Protein AF-W6RS08-F1 (afdb_monomer)

Structure (mmCIF, N/CA/C/O backbone):
data_AF-W6RS08-F1
#
_entry.id   AF-W6RS08-F1
#
loop_
_atom_site.group_PDB
_atom_site.id
_atom_site.type_symbol
_atom_site.label_atom_id
_atom_site.label_alt_id
_atom_site.label_comp_id
_atom_site.label_asym_id
_atom_site.label_entity_id
_atom_site.label_seq_id
_atom_site.pdbx_PDB_ins_code
_atom_site.Cartn_x
_atom_site.Cartn_y
_atom_site.Cartn_z
_atom_site.occupancy
_atom_site.B_iso_or_equiv
_atom_site.auth_seq_id
_atom_site.auth_comp_id
_atom_site.auth_asym_id
_atom_site.auth_atom_id
_atom_site.pdbx_PDB_model_num
ATOM 1 N N . MET A 1 1 ? 8.296 -21.901 -42.679 1.00 41.06 1 MET A N 1
ATOM 2 C CA . MET A 1 1 ? 8.201 -22.576 -41.372 1.00 41.06 1 MET A CA 1
ATOM 3 C C . MET A 1 1 ? 7.894 -21.479 -40.381 1.00 41.06 1 MET A C 1
ATOM 5 O O . MET A 1 1 ? 8.710 -20.583 -40.239 1.00 41.06 1 MET A O 1
ATOM 9 N N . VAL A 1 2 ? 6.659 -21.432 -39.887 1.00 46.69 2 VAL A N 1
ATOM 10 C CA . VAL A 1 2 ? 6.244 -20.440 -38.892 1.00 46.69 2 VAL A CA 1
ATOM 11 C C . VAL A 1 2 ? 6.789 -20.961 -37.572 1.00 46.69 2 VAL A C 1
ATOM 13 O O . VAL A 1 2 ? 6.314 -21.990 -37.096 1.00 46.69 2 VAL A O 1
ATOM 16 N N . ASP A 1 3 ? 7.841 -20.334 -37.052 1.00 46.69 3 ASP A N 1
ATOM 17 C CA . ASP A 1 3 ? 8.319 -20.634 -35.708 1.00 46.69 3 ASP A CA 1
ATOM 18 C C . ASP A 1 3 ? 7.183 -20.290 -34.742 1.00 46.69 3 ASP A C 1
ATOM 20 O O . ASP A 1 3 ? 6.860 -19.121 -34.519 1.00 46.69 3 ASP A O 1
ATOM 24 N N . ASN A 1 4 ? 6.516 -21.324 -34.225 1.00 46.75 4 ASN A N 1
ATOM 25 C CA . ASN A 1 4 ? 5.555 -21.195 -33.142 1.00 46.75 4 ASN A CA 1
ATOM 26 C C . ASN A 1 4 ? 6.337 -20.718 -31.918 1.00 46.75 4 ASN A C 1
ATOM 28 O O . ASN A 1 4 ? 6.950 -21.516 -31.212 1.00 46.75 4 ASN A O 1
ATOM 32 N N . TYR A 1 5 ? 6.364 -19.406 -31.706 1.00 53.16 5 TYR A N 1
ATOM 33 C CA . TYR A 1 5 ? 6.926 -18.808 -30.506 1.00 53.16 5 TYR A CA 1
ATOM 34 C C . TYR A 1 5 ? 6.002 -19.182 -29.342 1.00 53.16 5 TYR A C 1
ATOM 36 O O . TYR A 1 5 ? 5.011 -18.504 -29.068 1.00 53.16 5 TYR A O 1
ATOM 44 N N . GLU A 1 6 ? 6.262 -20.325 -28.709 1.00 53.34 6 GLU A N 1
ATOM 45 C CA . GLU A 1 6 ? 5.526 -20.725 -27.519 1.00 53.34 6 GLU A CA 1
ATOM 46 C C . GLU A 1 6 ? 5.764 -19.692 -26.416 1.00 53.34 6 GLU A C 1
ATOM 48 O O . GLU A 1 6 ? 6.889 -19.253 -26.161 1.00 53.34 6 GLU A O 1
ATOM 53 N N . PHE A 1 7 ? 4.674 -19.275 -25.773 1.00 46.75 7 PHE A N 1
ATOM 54 C CA . PHE A 1 7 ? 4.686 -18.383 -24.623 1.00 46.75 7 PHE A CA 1
ATOM 55 C C . PHE A 1 7 ? 5.407 -19.083 -23.460 1.00 46.75 7 PHE A C 1
ATOM 57 O O . PHE A 1 7 ? 4.783 -19.733 -22.627 1.00 46.75 7 PHE A O 1
ATOM 64 N N . SER A 1 8 ? 6.735 -18.971 -23.399 1.00 48.41 8 S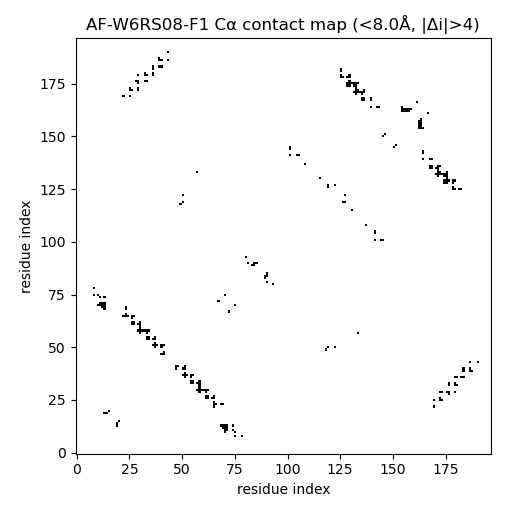ER A N 1
ATOM 65 C CA . SER A 1 8 ? 7.568 -19.553 -22.342 1.00 48.41 8 SER A CA 1
ATOM 66 C C . SER A 1 8 ? 7.639 -18.645 -21.108 1.00 48.41 8 SER A C 1
ATOM 68 O O . SER A 1 8 ? 8.711 -18.459 -20.531 1.00 48.41 8 SER A O 1
ATOM 70 N N . TRP A 1 9 ? 6.518 -18.032 -20.720 1.00 47.75 9 TRP A N 1
ATOM 71 C CA . TRP A 1 9 ? 6.450 -17.329 -19.444 1.00 47.75 9 TRP A CA 1
ATOM 72 C C . TRP A 1 9 ? 6.369 -18.381 -18.347 1.00 47.75 9 TRP A C 1
ATOM 74 O O . TRP A 1 9 ? 5.417 -19.162 -18.247 1.00 47.75 9 TRP A O 1
ATOM 84 N N . HIS A 1 10 ? 7.388 -18.407 -17.509 1.00 48.16 10 HIS A N 1
ATOM 85 C CA . HIS A 1 10 ? 7.299 -19.050 -16.214 1.00 48.16 10 HIS A CA 1
ATOM 86 C C . HIS A 1 10 ? 7.122 -17.936 -15.192 1.00 48.16 10 HIS A C 1
ATOM 88 O O . HIS A 1 10 ? 7.845 -16.944 -15.298 1.00 48.16 10 HIS A O 1
ATOM 94 N N . PRO A 1 11 ? 6.178 -18.054 -14.236 1.00 47.00 11 PRO A N 1
ATOM 95 C CA . PRO A 1 11 ? 6.039 -17.075 -13.171 1.00 47.00 11 PRO A CA 1
ATOM 96 C C . PRO A 1 11 ? 7.394 -16.908 -12.483 1.00 47.00 11 PRO A C 1
ATOM 98 O O . PRO A 1 11 ? 7.836 -17.763 -11.716 1.00 47.00 11 PRO A O 1
ATOM 101 N N . GLY A 1 12 ? 8.089 -15.826 -12.827 1.00 46.91 12 GLY A N 1
ATOM 102 C CA . GLY A 1 12 ? 9.350 -15.465 -12.218 1.00 46.91 12 GLY A CA 1
ATOM 103 C C . GLY A 1 12 ? 9.035 -15.034 -10.801 1.00 46.91 12 GLY A C 1
ATOM 104 O O . GLY A 1 12 ? 8.392 -14.009 -10.601 1.00 46.91 12 GLY A O 1
ATOM 105 N N . ILE A 1 13 ? 9.447 -15.833 -9.819 1.00 48.12 13 ILE A N 1
ATOM 106 C CA . ILE A 1 13 ? 9.409 -15.442 -8.410 1.00 48.12 13 ILE A CA 1
ATOM 107 C C . ILE A 1 13 ? 10.209 -14.137 -8.308 1.00 48.12 13 ILE A C 1
ATOM 109 O O . ILE A 1 13 ? 11.429 -14.160 -8.456 1.00 48.12 13 ILE A O 1
ATOM 113 N N . GLY A 1 14 ? 9.515 -13.008 -8.116 1.00 53.59 14 GLY A N 1
ATOM 114 C CA . GLY A 1 14 ? 10.075 -11.662 -8.313 1.00 53.59 14 GLY A CA 1
ATOM 115 C C . GLY A 1 14 ? 11.345 -11.352 -7.513 1.00 53.59 14 GLY A C 1
ATOM 116 O O . GLY A 1 14 ? 12.152 -10.538 -7.943 1.00 53.59 14 GLY A O 1
ATOM 117 N N . ASP A 1 15 ? 11.538 -12.010 -6.367 1.00 49.78 15 ASP A N 1
ATOM 118 C CA . ASP A 1 15 ? 12.797 -12.038 -5.618 1.00 49.78 15 ASP A CA 1
ATOM 119 C C . ASP A 1 15 ? 12.766 -13.247 -4.652 1.00 49.78 15 ASP A C 1
ATOM 121 O O . ASP A 1 15 ? 11.978 -13.234 -3.702 1.00 49.78 15 ASP A O 1
ATOM 125 N N . PRO A 1 16 ? 13.618 -14.283 -4.795 1.00 55.44 16 PRO A N 1
ATOM 126 C CA . PRO A 1 16 ? 13.698 -15.412 -3.854 1.00 55.44 16 PRO A CA 1
ATOM 127 C C . PRO A 1 16 ? 14.383 -15.030 -2.527 1.00 55.44 16 PRO A C 1
ATOM 129 O O . PRO A 1 16 ? 14.947 -15.870 -1.827 1.00 55.44 16 PRO A O 1
ATOM 132 N N . THR A 1 17 ? 14.373 -13.746 -2.171 1.00 66.69 17 THR A N 1
ATOM 133 C CA . THR A 1 17 ? 14.954 -13.259 -0.925 1.00 66.69 17 THR A CA 1
ATOM 134 C C . THR A 1 17 ? 13.952 -13.418 0.211 1.00 66.69 17 THR A C 1
ATOM 136 O O . THR A 1 17 ? 12.759 -13.161 0.054 1.00 66.69 17 THR A O 1
ATOM 139 N N . ILE A 1 18 ? 14.448 -13.795 1.393 1.00 72.06 18 ILE A N 1
ATOM 140 C CA . ILE A 1 18 ? 13.650 -13.893 2.629 1.00 72.06 18 ILE A CA 1
ATOM 141 C C . ILE A 1 18 ? 12.851 -12.605 2.852 1.00 72.06 18 ILE A C 1
ATOM 143 O O . ILE A 1 18 ? 11.684 -12.645 3.226 1.00 72.06 18 ILE A O 1
ATOM 147 N N . ALA A 1 19 ? 13.469 -11.465 2.548 1.00 67.69 19 ALA A N 1
ATOM 148 C CA . ALA A 1 19 ? 12.843 -10.162 2.626 1.00 67.69 19 ALA A CA 1
ATOM 149 C C . ALA A 1 19 ? 11.557 -10.117 1.777 1.00 67.69 19 ALA A C 1
ATOM 151 O O . ALA A 1 19 ? 10.489 -9.851 2.326 1.00 67.69 19 ALA A O 1
ATOM 152 N N . GLY A 1 20 ? 11.617 -10.422 0.472 1.00 71.81 20 GLY A N 1
ATOM 153 C CA . GLY A 1 20 ? 10.450 -10.386 -0.426 1.00 71.81 20 GLY A CA 1
ATOM 154 C C . GLY A 1 20 ? 9.272 -11.241 0.058 1.00 71.81 20 GLY A C 1
ATOM 155 O O . GLY A 1 20 ? 8.118 -10.824 -0.021 1.00 71.81 20 GLY A O 1
ATOM 156 N N . TRP A 1 21 ? 9.558 -12.398 0.654 1.00 77.81 21 TRP A N 1
ATOM 157 C CA . TRP A 1 21 ? 8.537 -13.238 1.283 1.00 77.81 21 TRP A CA 1
ATOM 158 C C . TRP A 1 21 ? 7.955 -12.623 2.559 1.00 77.81 21 TRP A C 1
ATOM 160 O O . TRP A 1 21 ? 6.746 -12.705 2.777 1.00 77.81 21 TRP A O 1
ATOM 170 N N . VAL A 1 22 ? 8.779 -11.955 3.373 1.00 83.25 22 VAL A N 1
ATOM 171 C CA . VAL A 1 22 ? 8.318 -11.215 4.558 1.00 83.25 22 VAL A CA 1
ATOM 172 C C . VAL A 1 22 ? 7.360 -10.090 4.168 1.00 83.25 22 VAL A C 1
ATOM 174 O O . VAL A 1 22 ? 6.318 -9.950 4.803 1.00 83.25 22 VAL A O 1
ATOM 177 N N . THR A 1 23 ? 7.638 -9.313 3.117 1.00 83.06 23 THR A N 1
ATOM 178 C CA . THR A 1 23 ? 6.706 -8.250 2.690 1.00 83.06 23 THR A CA 1
ATOM 179 C C . THR A 1 23 ? 5.397 -8.811 2.162 1.00 83.06 23 THR A C 1
ATOM 181 O O . THR A 1 23 ? 4.341 -8.273 2.482 1.00 83.06 23 THR A O 1
ATOM 184 N N . VAL A 1 24 ? 5.428 -9.926 1.433 1.00 83.81 24 VAL A N 1
ATOM 185 C CA . VAL A 1 24 ? 4.207 -10.610 0.981 1.00 83.81 24 VAL A CA 1
ATOM 186 C C . VAL A 1 24 ? 3.392 -11.121 2.168 1.00 83.81 24 VAL A C 1
ATOM 188 O O . VAL A 1 24 ? 2.182 -10.899 2.214 1.00 83.81 24 VAL A O 1
ATOM 191 N N . ALA A 1 25 ? 4.041 -11.718 3.170 1.00 86.69 25 ALA A N 1
ATOM 192 C CA . ALA A 1 25 ? 3.378 -12.105 4.410 1.00 86.69 25 ALA A CA 1
ATOM 193 C C . ALA A 1 25 ? 2.761 -10.888 5.122 1.00 86.69 25 ALA A C 1
ATOM 195 O O . ALA A 1 25 ? 1.607 -10.948 5.538 1.00 86.69 25 ALA A O 1
ATOM 196 N N . LEU A 1 26 ? 3.474 -9.760 5.202 1.00 87.56 26 LEU A N 1
ATOM 197 C CA . LEU A 1 26 ? 2.961 -8.520 5.793 1.00 87.56 26 LEU A CA 1
ATOM 198 C C . LEU A 1 26 ? 1.759 -7.952 5.021 1.00 87.56 26 LEU A C 1
ATOM 200 O O . LEU A 1 26 ? 0.786 -7.536 5.649 1.00 87.56 26 LEU A O 1
ATOM 204 N N . TYR A 1 27 ? 1.776 -7.977 3.685 1.00 87.81 27 TYR A N 1
ATOM 205 C CA . TYR A 1 27 ? 0.627 -7.588 2.860 1.00 87.81 27 TYR A CA 1
ATOM 206 C C . TYR A 1 27 ? -0.600 -8.451 3.147 1.00 87.81 27 TYR A C 1
ATOM 208 O O . TYR A 1 27 ? -1.700 -7.922 3.326 1.00 87.81 27 TYR A O 1
ATOM 216 N N . LEU A 1 28 ? -0.414 -9.771 3.231 1.00 87.88 28 LEU A N 1
ATOM 217 C CA . LEU A 1 28 ? -1.490 -10.705 3.556 1.00 87.88 28 LEU A CA 1
ATOM 218 C C . LEU A 1 28 ? -2.013 -10.484 4.979 1.00 87.88 28 LEU A C 1
ATOM 220 O O . LEU A 1 28 ? -3.224 -10.415 5.172 1.00 87.88 28 LEU A O 1
ATOM 224 N N . LEU A 1 29 ? -1.129 -10.295 5.961 1.00 90.25 29 LEU A N 1
ATOM 225 C CA . LEU A 1 29 ? -1.513 -10.000 7.343 1.00 90.25 29 LEU A CA 1
ATOM 226 C C . LEU A 1 29 ? -2.311 -8.696 7.444 1.00 90.25 29 LEU A C 1
ATOM 228 O O . LEU A 1 29 ? -3.361 -8.669 8.088 1.00 90.25 29 LEU A O 1
ATOM 232 N N . ALA A 1 30 ? -1.867 -7.631 6.774 1.00 88.56 30 ALA A N 1
ATOM 233 C CA . ALA A 1 30 ? -2.593 -6.365 6.733 1.00 88.56 30 ALA A CA 1
ATOM 234 C C . ALA A 1 30 ? -3.955 -6.518 6.040 1.00 88.56 30 ALA A C 1
ATOM 236 O O . ALA A 1 30 ? -4.962 -6.021 6.548 1.00 88.56 30 ALA A O 1
ATOM 237 N N . SER A 1 31 ? -4.014 -7.257 4.928 1.00 89.44 31 SER A N 1
ATOM 238 C CA . SER A 1 31 ? -5.260 -7.534 4.212 1.00 89.44 31 SER A CA 1
ATOM 239 C C . SER A 1 31 ? -6.266 -8.302 5.076 1.00 89.44 31 SER A C 1
ATOM 241 O O . SER A 1 31 ? -7.421 -7.879 5.193 1.00 89.44 31 SER A O 1
ATOM 243 N N . VAL A 1 32 ? -5.827 -9.375 5.741 1.00 90.19 32 VAL A N 1
ATOM 244 C CA . VAL A 1 32 ? -6.657 -10.187 6.642 1.00 90.19 32 VAL A CA 1
ATOM 245 C C . VAL A 1 32 ? -7.100 -9.375 7.858 1.00 90.19 32 VAL A C 1
ATOM 247 O O . VAL A 1 32 ? -8.281 -9.396 8.201 1.00 90.19 32 VAL A O 1
ATOM 250 N N . SER A 1 33 ? -6.199 -8.604 8.475 1.00 87.75 33 SER A N 1
ATOM 251 C CA . SER A 1 33 ? -6.538 -7.750 9.620 1.00 87.75 33 SER A CA 1
ATOM 252 C C . SER A 1 33 ? -7.592 -6.701 9.244 1.00 87.75 33 SER A C 1
ATOM 254 O O . SER A 1 33 ? -8.596 -6.558 9.944 1.00 87.75 33 SER A O 1
ATOM 256 N N . CYS A 1 34 ? -7.448 -6.038 8.091 1.00 87.56 34 CYS A N 1
ATOM 257 C CA . CYS A 1 34 ? -8.451 -5.100 7.577 1.00 87.56 34 CYS A CA 1
ATOM 258 C C . CYS A 1 34 ? -9.803 -5.786 7.312 1.00 87.56 34 CYS A C 1
ATOM 260 O O . CYS A 1 34 ? -10.855 -5.226 7.628 1.00 87.56 34 CYS A O 1
ATOM 262 N N . TRP A 1 35 ? -9.791 -7.013 6.781 1.00 87.94 35 TRP A N 1
ATOM 263 C CA . TRP A 1 35 ? -11.006 -7.794 6.529 1.00 87.94 35 TRP A CA 1
ATOM 264 C C . TRP A 1 35 ? -11.727 -8.196 7.823 1.00 87.94 35 TRP A C 1
ATOM 266 O O . TRP A 1 35 ? -12.950 -8.081 7.929 1.00 87.94 35 TRP A O 1
ATOM 276 N N . MET A 1 36 ? -10.976 -8.620 8.842 1.00 87.00 36 MET A N 1
ATOM 277 C CA . MET A 1 36 ? -11.521 -8.909 10.170 1.00 87.00 36 MET A CA 1
ATOM 278 C C . MET A 1 36 ? -12.114 -7.649 10.807 1.00 87.00 36 MET A C 1
ATOM 280 O O . MET A 1 36 ? -13.234 -7.685 11.321 1.00 87.00 36 MET A O 1
ATOM 284 N N . THR A 1 37 ? -11.413 -6.516 10.716 1.00 84.12 37 THR A N 1
ATOM 285 C CA . THR A 1 37 ? -11.895 -5.226 11.226 1.00 84.12 37 THR A CA 1
ATOM 286 C C . THR A 1 37 ? -13.180 -4.785 10.522 1.00 84.12 37 THR A C 1
ATOM 288 O O . THR A 1 37 ? -14.116 -4.361 11.201 1.00 84.12 37 THR A O 1
ATOM 291 N N . MET A 1 38 ? -13.299 -4.976 9.201 1.00 85.06 38 MET A N 1
ATOM 292 C CA . MET A 1 38 ? -14.560 -4.779 8.469 1.00 85.06 38 MET A CA 1
ATOM 293 C C . MET A 1 38 ? -15.696 -5.628 9.067 1.00 85.06 38 MET A C 1
ATOM 295 O O . MET A 1 38 ? -16.791 -5.111 9.297 1.00 85.06 38 MET A O 1
ATOM 299 N N . GLY A 1 39 ? -15.453 -6.917 9.326 1.00 80.38 39 GLY A N 1
ATOM 300 C CA . GLY A 1 39 ? -16.444 -7.824 9.914 1.00 80.38 39 GLY A CA 1
ATOM 301 C C . GLY A 1 39 ? -16.909 -7.388 11.309 1.00 80.38 39 GLY A C 1
ATOM 302 O O . GLY A 1 39 ? -18.109 -7.408 11.591 1.00 80.38 39 GLY A O 1
ATOM 303 N N . CYS A 1 40 ? -15.978 -6.940 12.159 1.00 79.81 40 CYS A N 1
ATOM 304 C CA . CYS A 1 40 ? -16.276 -6.415 13.493 1.00 79.81 40 CYS A CA 1
ATOM 305 C C . CYS A 1 40 ? -17.094 -5.115 13.440 1.00 79.81 40 CYS A C 1
ATOM 307 O O . CYS A 1 40 ? -18.122 -5.021 14.108 1.00 79.81 40 CYS A O 1
ATOM 309 N N . VAL A 1 41 ? -16.683 -4.140 12.620 1.00 79.06 41 VAL A N 1
ATOM 310 C CA . VAL A 1 41 ? -17.378 -2.844 12.482 1.00 79.06 41 VAL A CA 1
ATOM 311 C C . VAL A 1 41 ? -18.795 -3.044 11.939 1.00 79.06 41 VAL A C 1
ATOM 313 O O . VAL A 1 41 ? -19.756 -2.514 12.494 1.00 79.06 41 VAL A O 1
ATOM 316 N N . ARG A 1 42 ? -18.955 -3.893 10.915 1.00 79.31 42 ARG A N 1
ATOM 317 C CA . ARG A 1 42 ? -20.262 -4.197 10.315 1.00 79.31 42 ARG A CA 1
ATOM 318 C C . ARG A 1 42 ? -21.235 -4.858 11.298 1.00 79.31 42 ARG A C 1
ATOM 320 O O . ARG A 1 42 ? -22.438 -4.647 11.178 1.00 79.31 42 ARG A O 1
ATOM 327 N N . ARG A 1 43 ? -20.746 -5.671 12.242 1.00 73.00 43 ARG A N 1
ATOM 328 C CA . ARG A 1 43 ? -21.591 -6.316 13.265 1.00 73.00 43 ARG A CA 1
ATOM 329 C C . ARG A 1 43 ? -22.055 -5.355 14.359 1.00 73.00 43 ARG A C 1
ATOM 331 O O . ARG A 1 43 ? -23.103 -5.593 14.947 1.00 73.00 43 ARG A O 1
ATOM 338 N N . GLN A 1 44 ? -21.290 -4.306 14.648 1.00 68.56 44 GLN A N 1
ATOM 339 C CA . GLN A 1 44 ? -21.553 -3.426 15.784 1.00 68.56 44 GLN A CA 1
ATOM 340 C C . GLN A 1 44 ? -22.603 -2.346 15.486 1.00 68.56 44 GLN A C 1
ATOM 342 O O . GLN A 1 44 ? -23.391 -2.005 16.373 1.00 68.56 44 GLN A O 1
ATOM 347 N N . ASN A 1 45 ? -22.597 -1.773 14.276 1.00 59.94 45 ASN A N 1
ATOM 348 C CA . ASN A 1 45 ? -23.425 -0.607 13.980 1.00 59.94 45 ASN A CA 1
ATOM 349 C C . ASN A 1 45 ? -23.832 -0.537 12.499 1.00 59.94 45 ASN A C 1
ATOM 351 O O . ASN A 1 45 ? -22.991 -0.459 11.607 1.00 59.94 45 ASN A O 1
ATOM 355 N N . TRP A 1 46 ? -25.141 -0.504 12.230 1.00 52.19 46 TRP A N 1
ATOM 356 C CA . TRP A 1 46 ? -25.698 -0.410 10.871 1.00 52.19 46 TRP A CA 1
ATOM 357 C C . TRP A 1 46 ? -25.479 0.958 10.205 1.00 52.19 46 TRP A C 1
ATOM 359 O O . TRP A 1 46 ? -25.667 1.066 8.993 1.00 52.19 46 TRP A O 1
ATOM 369 N N . ASN A 1 47 ? -25.091 1.984 10.971 1.00 55.91 47 ASN A N 1
ATOM 370 C CA . ASN A 1 47 ? -24.875 3.344 10.472 1.00 55.91 47 ASN A CA 1
ATOM 371 C C . ASN A 1 47 ? -23.445 3.582 9.941 1.00 55.91 47 ASN A C 1
ATOM 373 O O . ASN A 1 47 ? -23.243 4.466 9.118 1.00 55.91 47 ASN A O 1
ATOM 377 N N . ASP A 1 48 ? -22.474 2.739 10.314 1.00 64.56 48 ASP A N 1
ATOM 378 C CA . ASP A 1 48 ? -21.060 2.864 9.911 1.00 64.56 48 ASP A CA 1
ATOM 379 C C . ASP A 1 48 ? -20.731 2.012 8.667 1.00 64.56 48 ASP A C 1
ATOM 381 O O . ASP A 1 48 ? -19.643 1.448 8.524 1.00 64.56 48 ASP A O 1
ATOM 385 N N . LYS A 1 49 ? -21.684 1.882 7.732 1.00 68.25 49 LYS A N 1
ATOM 386 C CA . LYS A 1 49 ? -21.484 1.108 6.490 1.00 68.25 49 LYS A CA 1
ATOM 387 C C . LYS A 1 49 ? -20.311 1.648 5.669 1.00 68.25 49 LYS A C 1
ATOM 389 O O . LYS A 1 49 ? -19.557 0.855 5.105 1.00 68.25 49 LYS A O 1
ATOM 394 N N . SER A 1 50 ? -20.134 2.970 5.637 1.00 71.00 50 SER A N 1
ATOM 395 C CA . SER A 1 50 ? -19.037 3.635 4.923 1.00 71.00 50 SER A CA 1
ATOM 396 C C . SER A 1 50 ? -17.666 3.193 5.437 1.00 71.00 50 SER A C 1
ATOM 398 O O . SER A 1 50 ? -16.803 2.838 4.638 1.00 71.00 50 SER A O 1
ATOM 400 N N . ASP A 1 51 ? -17.497 3.086 6.758 1.00 77.12 51 ASP A N 1
ATOM 401 C CA . ASP A 1 51 ? -16.258 2.608 7.377 1.00 77.12 51 ASP A CA 1
ATOM 402 C C . ASP A 1 51 ? -15.932 1.174 6.936 1.00 77.12 51 ASP A C 1
ATOM 404 O O . ASP A 1 51 ? -14.803 0.869 6.549 1.00 77.12 51 ASP A O 1
ATOM 408 N N . ALA A 1 52 ? -16.928 0.281 6.953 1.00 80.62 52 ALA A N 1
ATOM 409 C CA . ALA A 1 52 ? -16.751 -1.108 6.531 1.00 80.62 52 ALA A CA 1
ATOM 410 C C . ALA A 1 52 ? -16.365 -1.213 5.043 1.00 80.62 52 ALA A C 1
ATOM 412 O O . ALA A 1 52 ? -15.513 -2.028 4.682 1.00 80.62 52 ALA A O 1
ATOM 413 N N . HIS A 1 53 ? -16.946 -0.373 4.179 1.00 83.31 53 HIS A N 1
ATOM 414 C CA . HIS A 1 53 ? -16.567 -0.310 2.767 1.00 83.31 53 HIS A CA 1
ATOM 415 C C . HIS A 1 53 ? -15.117 0.150 2.578 1.00 83.31 53 HIS A C 1
ATOM 417 O O . HIS A 1 53 ? -14.399 -0.467 1.793 1.00 83.31 53 HIS A O 1
ATOM 423 N N . ILE A 1 54 ? -14.657 1.157 3.324 1.00 83.50 54 ILE A N 1
ATOM 424 C CA . ILE A 1 54 ? -13.272 1.646 3.248 1.00 83.50 54 ILE A CA 1
ATOM 425 C C . ILE A 1 54 ? -12.286 0.541 3.651 1.00 83.50 54 ILE A C 1
ATOM 427 O O . ILE A 1 54 ? -11.352 0.251 2.902 1.00 83.50 54 ILE A O 1
ATOM 431 N N . TRP A 1 55 ? -12.527 -0.150 4.771 1.00 85.81 55 TRP A N 1
ATOM 432 C CA . TRP A 1 55 ? -11.685 -1.276 5.204 1.00 85.81 55 TRP A CA 1
ATOM 433 C C . TRP A 1 55 ? -11.664 -2.424 4.193 1.00 85.81 55 TRP A C 1
ATOM 435 O O . TRP A 1 55 ? -10.615 -3.034 3.978 1.00 85.81 55 TRP A O 1
ATOM 445 N N . ARG A 1 56 ? -12.797 -2.693 3.530 1.00 86.81 56 ARG A N 1
ATOM 446 C CA . ARG A 1 56 ? -12.865 -3.675 2.443 1.00 86.81 56 ARG A CA 1
ATOM 447 C C . ARG A 1 56 ? -11.978 -3.272 1.272 1.00 86.81 56 ARG A C 1
ATOM 449 O O . ARG A 1 56 ? -11.241 -4.114 0.768 1.00 86.81 56 ARG A O 1
ATOM 456 N N . ILE A 1 57 ? -12.048 -2.014 0.835 1.00 87.06 57 ILE A N 1
ATOM 457 C CA . ILE A 1 57 ? -11.253 -1.553 -0.306 1.00 87.06 57 ILE A CA 1
ATOM 458 C C . ILE A 1 57 ? -9.761 -1.598 0.039 1.00 87.06 57 ILE A C 1
ATOM 460 O O . ILE A 1 57 ? -8.990 -2.118 -0.760 1.00 87.06 57 ILE A O 1
ATOM 464 N N . ILE A 1 58 ? -9.357 -1.158 1.238 1.00 86.44 58 ILE A N 1
ATOM 465 C CA . ILE A 1 58 ? -7.958 -1.248 1.696 1.00 86.44 58 ILE A CA 1
ATOM 466 C C . ILE A 1 58 ? -7.496 -2.714 1.758 1.00 86.44 58 ILE A C 1
ATOM 468 O O . ILE A 1 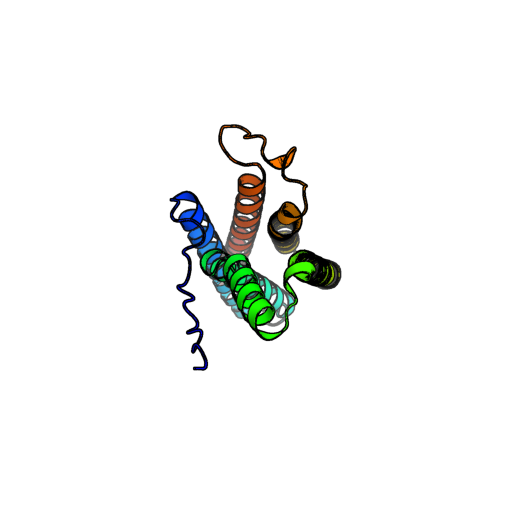58 ? -6.412 -3.036 1.280 1.00 86.44 58 ILE A O 1
ATOM 472 N N . SER A 1 59 ? -8.327 -3.625 2.275 1.00 88.69 59 SER A N 1
ATOM 473 C CA . SER A 1 59 ? -8.014 -5.060 2.331 1.00 88.69 59 SER A CA 1
ATOM 474 C C . SER A 1 59 ? -7.789 -5.666 0.941 1.00 88.69 59 SER A C 1
ATOM 476 O O . SER A 1 59 ? -6.781 -6.344 0.724 1.00 88.69 59 SER A O 1
ATOM 478 N N . VAL A 1 60 ? -8.691 -5.389 -0.007 1.00 87.94 60 VAL A N 1
ATOM 479 C CA . VAL A 1 60 ? -8.578 -5.853 -1.399 1.00 87.94 60 VAL A CA 1
ATOM 480 C C . VAL A 1 60 ? -7.358 -5.232 -2.075 1.00 87.94 60 VAL A C 1
ATOM 482 O O . VAL A 1 60 ? -6.615 -5.932 -2.756 1.00 87.94 60 VAL A O 1
ATOM 485 N N . PHE A 1 61 ? -7.107 -3.945 -1.847 1.00 87.31 61 PHE A N 1
ATOM 486 C CA . PHE A 1 61 ? -5.947 -3.240 -2.381 1.00 87.31 61 PHE A CA 1
ATOM 487 C C . PHE A 1 61 ? -4.627 -3.875 -1.912 1.00 87.31 61 PHE A C 1
ATOM 489 O O . PHE A 1 61 ? -3.793 -4.227 -2.742 1.00 87.31 61 PHE A O 1
ATOM 496 N N . PHE A 1 62 ? -4.461 -4.118 -0.607 1.00 85.38 62 PHE A N 1
ATOM 497 C CA . PHE A 1 62 ? -3.267 -4.779 -0.061 1.00 85.38 62 PHE A CA 1
ATOM 498 C C . PHE A 1 62 ? -3.120 -6.229 -0.540 1.00 85.38 62 PHE A C 1
ATOM 500 O O . PHE A 1 62 ? -2.001 -6.679 -0.779 1.00 85.38 62 PHE A O 1
ATOM 507 N N . PHE A 1 63 ? -4.228 -6.952 -0.729 1.00 87.50 63 PHE A N 1
ATOM 508 C CA . PHE A 1 63 ? -4.206 -8.307 -1.285 1.00 87.50 63 PHE A CA 1
ATOM 509 C C . PHE A 1 63 ? -3.706 -8.321 -2.732 1.00 87.50 63 PHE A C 1
ATOM 511 O O . PHE A 1 63 ? -2.801 -9.084 -3.071 1.00 87.50 63 PHE A O 1
ATOM 518 N N . ILE A 1 64 ? -4.248 -7.429 -3.570 1.00 84.00 64 ILE A N 1
ATOM 519 C CA . ILE A 1 64 ? -3.813 -7.260 -4.960 1.00 84.00 64 ILE A CA 1
ATOM 520 C C . ILE A 1 64 ? -2.338 -6.864 -5.003 1.00 84.00 64 ILE A C 1
ATOM 522 O O . ILE A 1 64 ? -1.608 -7.405 -5.824 1.00 84.00 64 ILE A O 1
ATOM 526 N N . LEU A 1 65 ? -1.873 -5.983 -4.112 1.00 83.06 65 LEU A N 1
ATOM 527 C CA . LEU A 1 65 ? -0.457 -5.619 -4.033 1.00 83.06 65 LEU A CA 1
ATOM 528 C C . LEU A 1 65 ? 0.444 -6.788 -3.620 1.00 83.06 65 LEU A C 1
ATOM 530 O O . LEU A 1 65 ? 1.501 -6.967 -4.218 1.00 83.06 65 LEU A O 1
ATOM 534 N N . GLY A 1 66 ? 0.030 -7.612 -2.655 1.00 82.31 66 GLY A N 1
ATOM 535 C CA . GLY A 1 66 ? 0.771 -8.817 -2.268 1.00 82.31 66 GLY A CA 1
ATOM 536 C C . GLY A 1 66 ? 0.891 -9.820 -3.420 1.00 82.31 66 GLY A C 1
ATOM 537 O O . GLY A 1 66 ? 1.969 -10.357 -3.670 1.00 82.31 66 GLY A O 1
ATOM 538 N N . ILE A 1 67 ? -0.193 -10.010 -4.178 1.00 79.44 67 ILE A N 1
ATOM 539 C CA . ILE A 1 67 ? -0.190 -10.821 -5.403 1.00 79.44 67 ILE A CA 1
ATOM 540 C C . ILE A 1 67 ? 0.692 -10.180 -6.482 1.00 79.44 67 ILE A C 1
ATOM 542 O O . ILE A 1 67 ? 1.510 -10.863 -7.089 1.00 79.44 67 ILE A O 1
ATOM 546 N N . ASN A 1 68 ? 0.566 -8.870 -6.703 1.00 78.38 68 ASN A N 1
ATOM 547 C CA . ASN A 1 68 ? 1.346 -8.116 -7.684 1.00 78.38 68 ASN A CA 1
ATOM 548 C C . ASN A 1 68 ? 2.853 -8.186 -7.398 1.00 78.38 68 ASN A C 1
ATOM 550 O O . ASN A 1 68 ? 3.648 -8.277 -8.331 1.00 78.38 68 ASN A O 1
ATOM 554 N N . LYS A 1 69 ? 3.235 -8.193 -6.115 1.00 74.69 69 LYS A N 1
ATOM 555 C CA . LYS A 1 69 ? 4.618 -8.368 -5.664 1.00 74.69 69 LYS A CA 1
ATOM 556 C C . LYS A 1 69 ? 5.186 -9.723 -6.089 1.00 74.69 69 LYS A C 1
ATOM 558 O O . LYS A 1 69 ? 6.332 -9.764 -6.520 1.00 74.69 69 LYS A O 1
ATOM 563 N N . GLN A 1 70 ? 4.394 -10.793 -5.984 1.00 71.56 70 GLN A N 1
ATOM 564 C CA . GLN A 1 70 ? 4.792 -12.154 -6.364 1.00 71.56 70 GLN A CA 1
ATOM 565 C C . GLN A 1 70 ? 4.766 -12.384 -7.875 1.00 71.56 70 GLN A C 1
ATOM 567 O O . GLN A 1 70 ? 5.703 -12.953 -8.419 1.00 71.56 70 GLN A O 1
ATOM 572 N N . LEU A 1 71 ? 3.719 -11.903 -8.554 1.00 66.00 71 LEU A N 1
ATOM 573 C CA . LEU A 1 71 ? 3.558 -12.012 -10.009 1.00 66.00 71 LEU A CA 1
ATOM 574 C C . LEU A 1 71 ? 4.569 -11.179 -10.799 1.00 66.00 71 LEU A C 1
ATOM 576 O O . LEU A 1 71 ? 4.518 -11.221 -12.025 1.00 66.00 71 LEU A O 1
ATOM 580 N N . ASP A 1 72 ? 5.402 -10.396 -10.099 1.00 67.69 72 ASP A N 1
ATOM 581 C CA . ASP A 1 72 ? 6.273 -9.352 -10.623 1.00 67.69 72 ASP A CA 1
ATOM 582 C C . ASP A 1 72 ? 5.745 -8.821 -11.952 1.00 67.69 72 ASP A C 1
ATOM 584 O O . ASP A 1 72 ? 6.295 -9.104 -13.014 1.00 67.69 72 ASP A O 1
ATOM 588 N N . LEU A 1 73 ? 4.600 -8.131 -11.895 1.00 63.50 73 LEU A N 1
ATOM 589 C CA . LEU A 1 73 ? 3.791 -7.782 -13.075 1.00 63.50 73 LEU A CA 1
ATOM 590 C C . LEU A 1 73 ? 4.615 -7.042 -14.149 1.00 63.50 73 LEU A C 1
ATOM 592 O O . LEU A 1 73 ? 4.335 -7.094 -15.341 1.00 63.50 73 LEU A O 1
ATOM 596 N N . GLN A 1 74 ? 5.701 -6.430 -13.701 1.00 60.84 74 GLN A N 1
ATOM 597 C CA . GLN A 1 74 ? 6.793 -5.868 -14.467 1.00 60.84 74 GLN A CA 1
ATOM 598 C C . GLN A 1 74 ? 7.547 -6.850 -15.384 1.00 60.84 74 GLN A C 1
ATOM 600 O O . GLN A 1 74 ? 7.745 -6.544 -16.565 1.00 60.84 74 GLN A O 1
ATOM 605 N N . SER A 1 75 ? 7.974 -8.006 -14.873 1.00 64.31 75 SER A N 1
ATOM 606 C CA . SER A 1 75 ? 8.589 -9.076 -15.668 1.00 64.31 75 SER A CA 1
ATOM 607 C C . SER A 1 75 ? 7.615 -9.580 -16.735 1.00 64.31 75 SER A C 1
ATOM 609 O O . SER A 1 75 ? 7.960 -9.607 -17.918 1.00 64.31 75 SER A O 1
ATOM 611 N N . GLY A 1 76 ? 6.359 -9.834 -16.347 1.00 62.50 76 GLY A N 1
ATOM 612 C CA . GLY A 1 76 ? 5.293 -10.259 -17.254 1.00 62.50 76 GLY A CA 1
ATOM 613 C C . GLY A 1 76 ? 5.020 -9.242 -18.363 1.00 62.50 76 GLY A C 1
ATOM 614 O O . GLY A 1 76 ? 4.932 -9.610 -19.531 1.00 62.50 76 GLY A O 1
ATOM 615 N N . MET A 1 77 ? 4.971 -7.946 -18.043 1.00 63.75 77 MET A N 1
ATOM 616 C CA . MET A 1 77 ? 4.822 -6.889 -19.051 1.00 63.75 77 MET A CA 1
ATOM 617 C C . MET A 1 77 ? 6.021 -6.781 -19.992 1.00 63.75 77 MET A C 1
ATOM 619 O O . MET A 1 77 ? 5.845 -6.521 -21.180 1.00 63.75 77 MET A O 1
ATOM 623 N N . THR A 1 78 ? 7.239 -6.970 -19.485 1.00 64.50 78 THR A N 1
ATOM 624 C CA . THR A 1 78 ? 8.450 -6.934 -20.316 1.00 64.50 78 THR A CA 1
ATOM 625 C C . THR A 1 78 ? 8.459 -8.099 -21.303 1.00 64.50 78 THR A C 1
ATOM 627 O O . THR A 1 78 ? 8.831 -7.930 -22.464 1.00 64.50 78 THR A O 1
ATOM 630 N N . GLU A 1 79 ? 7.992 -9.266 -20.869 1.00 66.94 79 GLU A N 1
ATOM 631 C CA . GLU A 1 79 ? 7.881 -10.453 -21.706 1.00 66.94 79 GLU A CA 1
ATOM 632 C C . GLU A 1 79 ? 6.732 -10.356 -22.720 1.00 66.94 79 GLU A C 1
ATOM 634 O O . GLU A 1 79 ? 6.954 -10.613 -23.904 1.00 66.94 79 GLU A O 1
ATOM 639 N N . LEU A 1 80 ? 5.554 -9.864 -22.317 1.00 65.12 80 LEU A N 1
ATOM 640 C CA . LEU A 1 80 ? 4.463 -9.528 -23.243 1.00 65.12 80 LEU A CA 1
ATOM 641 C C . LEU A 1 80 ? 4.903 -8.483 -24.275 1.00 65.12 80 LEU A C 1
ATOM 643 O O . LEU A 1 80 ? 4.639 -8.629 -25.467 1.00 65.12 80 LEU A O 1
ATOM 647 N N . GLY A 1 81 ? 5.637 -7.457 -23.835 1.00 62.41 81 GLY A N 1
ATOM 648 C CA . GLY A 1 81 ? 6.232 -6.456 -24.714 1.00 62.41 81 GLY A CA 1
ATOM 649 C C . GLY A 1 81 ? 7.263 -7.056 -25.670 1.00 62.41 81 GLY A C 1
ATOM 650 O O . GLY A 1 81 ? 7.340 -6.635 -26.820 1.00 62.41 81 GLY A O 1
ATOM 651 N N . ARG A 1 82 ? 8.029 -8.068 -25.241 1.00 64.38 82 ARG A N 1
ATOM 652 C CA . ARG A 1 82 ? 8.950 -8.811 -26.109 1.00 64.38 82 ARG A CA 1
ATOM 653 C C . ARG A 1 82 ? 8.192 -9.600 -27.178 1.00 64.38 82 ARG A C 1
ATOM 655 O O . ARG A 1 82 ? 8.612 -9.555 -28.327 1.00 64.38 82 ARG A O 1
ATOM 662 N N . MET A 1 83 ? 7.088 -10.260 -26.834 1.00 65.19 83 MET A N 1
ATOM 663 C CA . MET A 1 83 ? 6.285 -11.023 -27.801 1.00 65.19 83 MET A CA 1
ATOM 664 C C . MET A 1 83 ? 5.585 -10.128 -28.820 1.00 65.19 83 MET A C 1
ATOM 666 O O . MET A 1 83 ? 5.716 -10.357 -30.018 1.00 65.19 83 MET A O 1
ATOM 670 N N . LEU A 1 84 ? 4.935 -9.056 -28.359 1.00 63.50 84 LEU A N 1
ATOM 671 C CA . LEU A 1 84 ? 4.317 -8.062 -29.242 1.00 63.50 84 LEU A CA 1
ATOM 672 C C . LEU A 1 84 ? 5.359 -7.355 -30.126 1.00 63.50 84 LEU A C 1
ATOM 674 O O . LEU A 1 84 ? 5.087 -7.030 -31.278 1.00 63.50 84 LEU A O 1
ATOM 678 N N . ALA A 1 85 ? 6.580 -7.143 -29.620 1.00 60.47 85 ALA A N 1
ATOM 679 C CA . ALA A 1 85 ? 7.667 -6.562 -30.407 1.00 60.47 85 ALA A CA 1
ATOM 680 C C . ALA A 1 85 ? 8.176 -7.494 -31.518 1.00 60.47 85 ALA A C 1
ATOM 682 O O . ALA A 1 85 ? 8.604 -6.991 -32.554 1.00 60.47 85 ALA A O 1
ATOM 683 N N . TYR A 1 86 ? 8.130 -8.816 -31.325 1.00 62.47 86 TYR A N 1
ATOM 684 C CA . TYR A 1 86 ? 8.498 -9.783 -32.364 1.00 62.47 86 TYR A CA 1
ATOM 685 C C . TYR A 1 86 ? 7.427 -9.915 -33.451 1.00 62.47 86 TYR A C 1
ATOM 687 O O . TYR A 1 86 ? 7.778 -10.158 -34.601 1.00 62.47 86 TYR A O 1
ATOM 695 N N . SER A 1 87 ? 6.147 -9.714 -33.118 1.00 62.44 87 SER A N 1
ATOM 696 C CA . SER A 1 87 ? 5.064 -9.762 -34.106 1.00 62.44 87 SER A CA 1
ATOM 697 C C . SER A 1 87 ? 4.907 -8.468 -34.915 1.00 62.44 87 SER A C 1
ATOM 699 O O . SER A 1 87 ? 4.517 -8.539 -36.073 1.00 62.44 87 SER A O 1
ATOM 701 N N . GLU A 1 88 ? 5.224 -7.298 -34.340 1.00 62.12 88 GLU A N 1
ATOM 702 C CA . GLU A 1 88 ? 4.927 -5.979 -34.944 1.00 62.12 88 GLU A CA 1
ATOM 703 C C . GLU A 1 88 ? 6.169 -5.097 -35.225 1.00 62.12 88 GLU A C 1
ATOM 705 O O . GLU A 1 88 ? 6.043 -3.980 -35.721 1.00 62.12 88 GLU A O 1
ATOM 710 N N . GLY A 1 89 ? 7.391 -5.537 -34.892 1.00 61.47 89 GLY A N 1
ATOM 711 C CA . GLY A 1 89 ? 8.628 -4.767 -35.137 1.00 61.47 89 GLY A CA 1
ATOM 712 C C . GLY A 1 89 ? 8.860 -3.566 -34.199 1.00 61.47 89 GLY A C 1
ATOM 713 O O . GLY A 1 89 ? 9.735 -2.736 -34.435 1.00 61.47 89 GLY A O 1
ATOM 714 N N . TRP A 1 90 ? 8.105 -3.457 -33.102 1.00 62.97 90 TRP A N 1
ATOM 715 C CA . TRP A 1 90 ? 8.064 -2.297 -32.189 1.00 62.97 90 TRP A CA 1
ATOM 716 C C . TRP A 1 90 ? 9.172 -2.245 -31.113 1.00 62.97 90 TRP A C 1
ATOM 718 O O . TRP A 1 90 ? 8.973 -1.688 -30.030 1.00 62.97 90 TRP A O 1
ATOM 728 N N . TYR A 1 91 ? 10.358 -2.804 -31.370 1.00 54.59 91 TYR A N 1
ATOM 729 C CA . TYR A 1 91 ? 11.423 -2.924 -30.356 1.00 54.59 91 TYR A CA 1
ATOM 730 C C . TYR A 1 91 ? 11.854 -1.569 -29.751 1.00 54.59 91 TYR A C 1
ATOM 732 O O . TYR A 1 91 ? 12.121 -1.481 -28.551 1.00 54.59 91 TYR A O 1
ATOM 740 N N . GLU A 1 92 ? 11.819 -0.503 -30.553 1.00 56.44 92 GLU A N 1
ATOM 741 C CA . GLU A 1 92 ? 12.117 0.888 -30.170 1.00 56.44 92 GLU A CA 1
ATOM 742 C C . GLU A 1 92 ? 11.114 1.480 -29.153 1.00 56.44 92 GLU A C 1
ATOM 744 O O . GLU A 1 92 ? 11.439 2.405 -28.411 1.00 56.44 92 GLU A O 1
ATOM 749 N N . ARG A 1 93 ? 9.887 0.943 -29.048 1.00 60.19 93 ARG A N 1
ATOM 750 C CA . ARG A 1 93 ? 8.791 1.558 -28.267 1.00 60.19 93 ARG A CA 1
ATOM 751 C C . ARG A 1 93 ? 8.635 1.046 -26.834 1.00 60.19 93 ARG A C 1
ATOM 753 O O . ARG A 1 93 ? 7.704 1.447 -26.133 1.00 60.19 93 ARG A O 1
ATOM 760 N N . ARG A 1 94 ? 9.556 0.200 -26.364 1.00 63.31 94 ARG A N 1
ATOM 761 C CA . ARG A 1 94 ? 9.541 -0.387 -25.008 1.00 63.31 94 ARG A CA 1
ATOM 762 C C . ARG A 1 94 ? 9.483 0.663 -23.899 1.00 63.31 94 ARG A C 1
ATOM 764 O O . ARG A 1 94 ? 8.724 0.503 -22.947 1.00 63.31 94 ARG A O 1
ATOM 771 N N . GLN A 1 95 ? 10.233 1.753 -24.056 1.00 65.00 95 GLN A N 1
ATOM 772 C CA . GLN A 1 95 ? 10.237 2.860 -23.096 1.00 65.00 95 GLN A CA 1
ATOM 773 C C . GLN A 1 95 ? 8.880 3.571 -23.048 1.00 65.00 95 GLN A C 1
ATOM 775 O O . GLN A 1 95 ? 8.368 3.841 -21.968 1.00 65.00 95 GLN A O 1
ATOM 780 N N . ALA A 1 96 ? 8.232 3.796 -24.196 1.00 67.94 96 ALA A N 1
ATOM 781 C CA . ALA A 1 96 ? 6.928 4.456 -24.231 1.00 67.94 96 ALA A CA 1
ATOM 782 C C . ALA A 1 96 ? 5.858 3.650 -23.478 1.00 67.94 96 ALA A C 1
ATOM 784 O O . ALA A 1 96 ? 5.094 4.223 -22.708 1.00 67.94 96 ALA A O 1
ATOM 785 N N . VAL A 1 97 ? 5.829 2.322 -23.642 1.00 69.50 97 VAL A N 1
ATOM 786 C CA . VAL A 1 97 ? 4.879 1.448 -22.926 1.00 69.50 97 VAL A CA 1
ATOM 787 C C . VAL A 1 97 ? 5.098 1.511 -21.412 1.00 69.50 97 VAL A C 1
ATOM 789 O O . VAL A 1 97 ? 4.132 1.609 -20.656 1.00 69.50 97 VAL A O 1
ATOM 792 N N . GLN A 1 98 ? 6.357 1.519 -20.961 1.00 68.12 98 GLN A N 1
ATOM 793 C CA . GLN A 1 98 ? 6.686 1.674 -19.542 1.00 68.12 98 GLN A CA 1
ATOM 794 C C . GLN A 1 98 ? 6.246 3.042 -19.001 1.00 68.12 98 GLN A C 1
ATOM 796 O O . GLN A 1 98 ? 5.623 3.097 -17.943 1.00 68.12 98 GLN A O 1
ATOM 801 N N . ILE A 1 99 ? 6.483 4.131 -19.741 1.00 73.69 99 ILE A N 1
ATOM 802 C CA . ILE A 1 99 ? 6.029 5.479 -19.359 1.00 73.69 99 ILE A CA 1
ATOM 803 C C . ILE A 1 99 ? 4.505 5.525 -19.253 1.00 73.69 99 ILE A C 1
ATOM 805 O O . ILE A 1 99 ? 3.986 5.982 -18.236 1.00 73.69 99 ILE A O 1
ATOM 809 N N . TYR A 1 100 ? 3.776 5.034 -20.261 1.00 76.31 100 TYR A N 1
ATOM 810 C CA . TYR A 1 100 ? 2.312 5.027 -20.233 1.00 76.31 100 TYR A CA 1
ATOM 811 C C . TYR A 1 100 ? 1.774 4.227 -19.050 1.00 76.31 100 TYR A C 1
ATOM 813 O O . TYR A 1 100 ? 0.825 4.666 -18.403 1.00 76.31 100 TYR A O 1
ATOM 821 N N . PHE A 1 101 ? 2.407 3.102 -18.712 1.00 73.88 101 PHE A N 1
ATOM 822 C CA . PHE A 1 101 ? 2.043 2.332 -17.532 1.00 73.88 101 PHE A CA 1
ATOM 823 C C . PHE A 1 101 ? 2.250 3.133 -16.242 1.00 73.88 101 PHE A C 1
ATOM 825 O O . PHE A 1 101 ? 1.299 3.305 -15.481 1.00 73.88 101 PHE A O 1
ATOM 832 N N . VAL A 1 102 ? 3.443 3.694 -16.023 1.00 77.12 102 VAL A N 1
ATOM 833 C CA . VAL A 1 102 ? 3.742 4.509 -14.831 1.00 77.12 102 VAL A CA 1
ATOM 834 C C . VAL A 1 102 ? 2.771 5.684 -14.710 1.00 77.12 102 VAL A C 1
ATOM 836 O O . VAL A 1 102 ? 2.208 5.908 -13.640 1.00 77.12 102 VAL A O 1
ATOM 839 N N . VAL A 1 103 ? 2.531 6.404 -15.809 1.00 80.25 103 VAL A N 1
ATOM 840 C CA . VAL A 1 103 ? 1.603 7.541 -15.853 1.00 80.25 103 VAL A CA 1
ATOM 841 C C . VAL A 1 103 ? 0.172 7.091 -15.568 1.00 80.25 103 VAL A C 1
ATOM 843 O O . VAL A 1 103 ? -0.522 7.758 -14.806 1.00 80.25 103 VAL A O 1
ATOM 846 N N . SER A 1 104 ? -0.268 5.952 -16.110 1.00 78.56 104 SER A N 1
ATOM 847 C CA . SER A 1 104 ? -1.610 5.421 -15.845 1.00 78.56 104 SER A CA 1
ATOM 848 C C . SER A 1 104 ? -1.801 5.052 -14.371 1.00 78.56 104 SER A C 1
ATOM 850 O O . SER A 1 104 ? -2.802 5.440 -13.771 1.00 78.56 104 SER A O 1
ATOM 852 N N . VAL A 1 105 ? -0.814 4.396 -13.749 1.00 79.25 105 VAL A N 1
ATOM 853 C CA . VAL A 1 105 ? -0.843 4.065 -12.317 1.00 79.25 105 VAL A CA 1
ATOM 854 C C . VAL A 1 105 ? -0.840 5.346 -11.484 1.00 79.25 105 VAL A C 1
ATOM 856 O O . VAL A 1 105 ? -1.666 5.490 -10.587 1.00 79.25 105 VAL A O 1
ATOM 859 N N . ALA A 1 106 ? 0.024 6.312 -11.808 1.00 81.31 106 ALA A N 1
ATOM 860 C CA . ALA A 1 106 ? 0.081 7.599 -11.119 1.00 81.31 106 ALA A CA 1
ATOM 861 C C . ALA A 1 106 ? -1.241 8.377 -11.217 1.00 81.31 106 ALA A C 1
ATOM 863 O O . ALA A 1 106 ? -1.716 8.895 -10.206 1.00 81.31 106 ALA A O 1
ATOM 864 N N . ALA A 1 107 ? -1.867 8.416 -12.395 1.00 84.31 107 ALA A N 1
ATOM 865 C CA . ALA A 1 107 ? -3.170 9.042 -12.603 1.00 84.31 107 ALA A CA 1
ATOM 866 C C . ALA A 1 107 ? -4.273 8.360 -11.781 1.00 84.31 107 ALA A C 1
ATOM 868 O O . ALA A 1 107 ? -5.065 9.046 -11.134 1.00 84.31 107 ALA A O 1
ATOM 869 N N . VAL A 1 108 ? -4.297 7.024 -11.743 1.00 83.56 108 VAL A N 1
ATOM 870 C CA . VAL A 1 108 ? -5.240 6.265 -10.910 1.00 83.56 108 VAL A CA 1
ATOM 871 C C . VAL A 1 108 ? -5.034 6.588 -9.427 1.00 83.56 108 VAL A C 1
ATOM 873 O O . VAL A 1 108 ? -6.001 6.896 -8.732 1.00 83.56 108 VAL A O 1
ATOM 876 N N . CYS A 1 109 ? -3.790 6.607 -8.942 1.00 81.69 109 CYS A N 1
ATOM 877 C CA . CYS A 1 109 ? -3.480 6.998 -7.565 1.00 81.69 109 CYS A CA 1
ATOM 878 C C . CYS A 1 109 ? -3.969 8.421 -7.255 1.00 81.69 109 CYS A C 1
ATOM 880 O O . CYS A 1 109 ? -4.617 8.645 -6.231 1.00 81.69 109 CYS A O 1
ATOM 882 N N . LEU A 1 110 ? -3.699 9.373 -8.152 1.00 84.56 110 LEU A N 1
ATOM 883 C CA . LEU A 1 110 ? -4.075 10.776 -7.985 1.00 84.56 110 LEU A CA 1
ATOM 884 C C . LEU A 1 110 ? -5.598 10.981 -7.993 1.00 84.56 110 LEU A C 1
ATOM 886 O O . LEU A 1 110 ? -6.087 11.867 -7.301 1.00 84.56 110 LEU A O 1
ATOM 890 N N . ALA A 1 111 ? -6.350 10.155 -8.723 1.00 85.19 111 ALA A N 1
ATOM 891 C CA . ALA A 1 111 ? -7.812 10.187 -8.723 1.00 85.19 111 ALA A CA 1
ATOM 892 C C . ALA A 1 111 ? -8.418 9.544 -7.461 1.00 85.19 111 ALA A C 1
ATOM 894 O O . ALA A 1 111 ? -9.420 10.026 -6.930 1.00 85.19 111 ALA A O 1
ATOM 895 N N . ILE A 1 112 ? -7.810 8.465 -6.959 1.00 81.75 112 ILE A N 1
ATOM 896 C CA . ILE A 1 112 ? -8.321 7.705 -5.812 1.00 81.75 112 ILE A CA 1
ATOM 897 C C . ILE A 1 112 ? -8.083 8.445 -4.488 1.00 81.75 112 ILE A C 1
ATOM 899 O O . ILE A 1 112 ? -8.975 8.465 -3.639 1.00 81.75 112 ILE A O 1
ATOM 903 N N . ILE A 1 113 ? -6.922 9.082 -4.296 1.00 83.56 113 ILE A N 1
ATOM 904 C CA . ILE A 1 113 ? -6.565 9.735 -3.021 1.00 83.56 113 ILE A CA 1
ATOM 905 C C . ILE A 1 113 ? -7.612 10.786 -2.580 1.00 83.56 113 ILE A C 1
ATOM 907 O O . ILE A 1 113 ? -8.096 10.682 -1.450 1.00 83.56 113 ILE A O 1
ATOM 911 N N . PRO A 1 114 ? -8.044 11.750 -3.420 1.00 85.25 114 PRO A N 1
ATOM 912 C CA . PRO A 1 114 ? -9.061 12.734 -3.043 1.00 85.25 114 PRO A CA 1
ATOM 913 C C . PRO A 1 114 ? -10.419 12.104 -2.723 1.00 85.25 114 PRO A C 1
ATOM 915 O O . PRO A 1 114 ? -11.085 12.536 -1.782 1.00 85.25 114 PRO A O 1
ATOM 918 N N . ALA A 1 115 ? -10.819 11.065 -3.466 1.00 83.25 115 ALA A N 1
ATOM 919 C CA . ALA A 1 115 ? -12.063 10.343 -3.210 1.00 83.25 115 ALA A CA 1
ATOM 920 C C . ALA A 1 115 ? -12.044 9.683 -1.820 1.00 83.25 115 ALA A C 1
ATOM 922 O O . ALA A 1 115 ? -13.006 9.794 -1.059 1.00 83.25 115 ALA A O 1
ATOM 923 N N . PHE A 1 116 ? -10.913 9.079 -1.449 1.00 80.56 116 PHE A N 1
ATOM 924 C CA . PHE A 1 116 ? -10.715 8.507 -0.119 1.00 80.56 116 PHE A CA 1
ATOM 925 C C . PHE A 1 116 ? -10.681 9.564 0.984 1.00 80.56 116 PHE A C 1
ATOM 927 O O . PHE A 1 116 ? -11.317 9.368 2.017 1.00 80.56 116 PHE A O 1
ATOM 934 N N . ILE A 1 117 ? -10.003 10.697 0.774 1.00 84.06 117 ILE A N 1
ATOM 935 C CA . ILE A 1 117 ? -10.002 11.815 1.733 1.00 84.06 117 ILE A CA 1
ATOM 936 C C . ILE A 1 117 ? -11.433 12.317 1.960 1.00 84.06 117 ILE A C 1
ATOM 938 O O . ILE A 1 117 ? -11.848 12.519 3.103 1.00 84.06 117 ILE A O 1
ATOM 942 N N . TYR A 1 118 ? -12.217 12.467 0.889 1.00 84.31 118 TYR A N 1
ATOM 943 C CA . TYR A 1 118 ? -13.607 12.906 0.980 1.00 84.31 118 TYR A CA 1
ATOM 944 C C . TYR A 1 118 ? -14.490 11.927 1.772 1.00 84.31 118 TYR A C 1
ATOM 946 O O . TYR A 1 118 ? -15.389 12.371 2.488 1.00 84.31 118 TYR A O 1
ATOM 954 N N . TRP A 1 119 ? -14.235 10.618 1.687 1.00 78.50 119 TRP A N 1
ATOM 955 C CA . TRP A 1 119 ? -14.969 9.598 2.448 1.00 78.50 119 TRP A CA 1
ATOM 956 C C . TRP A 1 119 ? -14.501 9.470 3.901 1.00 78.50 119 TRP A C 1
ATOM 958 O O . TRP A 1 119 ? -15.327 9.295 4.791 1.00 78.50 119 TRP A O 1
ATOM 968 N N . VAL A 1 120 ? -13.199 9.608 4.163 1.00 80.50 120 VAL A N 1
ATOM 969 C CA . VAL A 1 120 ? -12.603 9.466 5.504 1.00 80.50 120 VAL A CA 1
ATOM 970 C C . VAL A 1 120 ? -12.783 10.727 6.365 1.00 80.50 120 VAL A C 1
ATOM 972 O O . VAL A 1 120 ? -12.622 10.671 7.583 1.00 80.50 120 VAL A O 1
ATOM 975 N N . ARG A 1 121 ? -13.179 11.871 5.786 1.00 78.88 121 ARG A N 1
ATOM 976 C CA . ARG A 1 121 ? -13.327 13.145 6.522 1.00 78.88 121 ARG A CA 1
ATOM 977 C C . ARG A 1 121 ? -14.293 13.097 7.711 1.00 78.88 121 ARG A C 1
ATOM 979 O O . ARG A 1 121 ? -14.127 13.863 8.652 1.00 78.88 121 ARG A O 1
ATOM 986 N N . THR A 1 122 ? -15.297 12.223 7.669 1.00 76.00 122 THR A N 1
ATOM 987 C CA . THR A 1 122 ? -16.272 12.021 8.758 1.00 76.00 122 THR A CA 1
ATOM 988 C C . THR A 1 122 ? -15.921 10.841 9.661 1.00 76.00 122 THR A C 1
ATOM 990 O O . THR A 1 122 ? -16.615 10.582 10.640 1.00 76.00 122 THR A O 1
ATOM 993 N N . SER A 1 123 ? -14.860 10.111 9.327 1.00 77.38 123 SER A N 1
ATOM 994 C CA . SER A 1 123 ? -14.443 8.890 9.998 1.00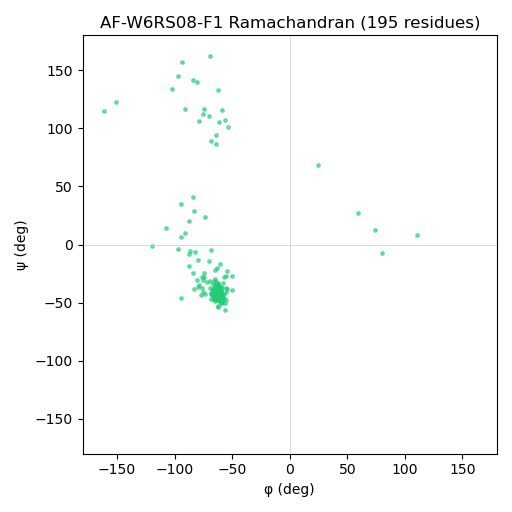 77.38 123 SER A CA 1
ATOM 995 C C . SER A 1 123 ? -13.401 9.178 11.089 1.00 77.38 123 SER A C 1
ATOM 997 O O . SER A 1 123 ? -12.697 10.191 11.058 1.00 77.38 123 SER A O 1
ATOM 999 N N . PRO A 1 124 ? -13.267 8.288 12.084 1.00 79.31 124 PRO A N 1
ATOM 1000 C CA . PRO A 1 124 ? -12.344 8.481 13.192 1.00 79.31 124 PRO A CA 1
ATOM 1001 C C . PRO A 1 124 ? -10.870 8.372 12.767 1.00 79.31 124 PRO A C 1
ATOM 1003 O O . PRO A 1 124 ? -10.530 7.791 11.734 1.00 79.31 124 PRO A O 1
ATOM 1006 N N . ILE A 1 125 ? -9.978 8.892 13.620 1.00 82.31 125 ILE A N 1
ATOM 1007 C CA . ILE A 1 125 ? -8.527 9.020 13.382 1.00 82.31 125 ILE A CA 1
ATOM 1008 C C . ILE A 1 125 ? -7.838 7.729 12.898 1.00 82.31 125 ILE A C 1
ATOM 1010 O O . ILE A 1 125 ? -6.855 7.798 12.170 1.00 82.31 125 ILE A O 1
ATOM 1014 N N . GLN A 1 126 ? -8.359 6.542 13.231 1.00 83.25 126 GLN A N 1
ATOM 1015 C CA . GLN A 1 126 ? -7.789 5.270 12.766 1.00 83.25 126 GLN A CA 1
ATOM 1016 C C . GLN A 1 126 ? -7.836 5.141 11.237 1.00 83.25 126 GLN A C 1
ATOM 1018 O O . GLN A 1 126 ? -6.902 4.613 10.644 1.00 83.25 126 GLN A O 1
ATOM 1023 N N . MET A 1 127 ? -8.885 5.648 10.584 1.00 82.69 127 MET A N 1
ATOM 1024 C CA . MET A 1 127 ? -8.965 5.623 9.121 1.00 82.69 127 MET A CA 1
ATOM 1025 C C . MET A 1 127 ? -8.005 6.611 8.468 1.00 82.69 127 MET A C 1
ATOM 1027 O O . MET A 1 127 ? -7.443 6.299 7.424 1.00 82.69 127 MET A O 1
ATOM 1031 N N . TRP A 1 128 ? -7.740 7.750 9.110 1.00 84.38 128 TRP A N 1
ATOM 1032 C CA . TRP A 1 128 ? -6.692 8.669 8.667 1.00 84.38 128 TRP A CA 1
ATOM 1033 C C . TRP A 1 128 ? -5.311 8.015 8.729 1.00 84.38 128 TRP A C 1
ATOM 1035 O O . TRP A 1 128 ? -4.556 8.095 7.765 1.00 84.38 128 TRP A O 1
ATOM 1045 N N . ILE A 1 129 ? -5.004 7.296 9.813 1.00 86.69 129 ILE A N 1
ATOM 1046 C CA . ILE A 1 129 ? -3.738 6.557 9.945 1.00 86.69 129 ILE A CA 1
ATOM 1047 C C . ILE A 1 129 ? -3.634 5.468 8.863 1.00 86.69 129 ILE A C 1
ATOM 1049 O O . ILE A 1 129 ? -2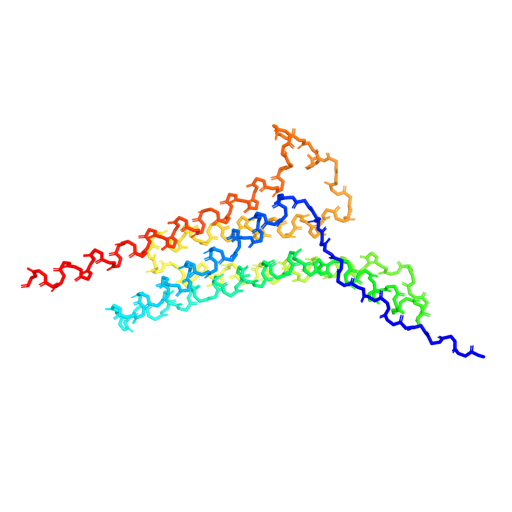.599 5.354 8.207 1.00 86.69 129 ILE A O 1
ATOM 1053 N N . ALA A 1 130 ? -4.710 4.713 8.611 1.00 86.62 130 ALA A N 1
ATOM 1054 C CA . ALA A 1 130 ? -4.738 3.708 7.547 1.00 86.62 130 ALA A CA 1
ATOM 1055 C C . ALA A 1 130 ? -4.570 4.325 6.143 1.00 86.62 130 ALA A C 1
ATOM 1057 O O . ALA A 1 130 ? -3.892 3.751 5.289 1.00 86.62 130 ALA A O 1
ATOM 1058 N N . LEU A 1 131 ? -5.138 5.509 5.901 1.00 87.38 131 LEU A N 1
ATOM 1059 C CA . LEU A 1 131 ? -4.982 6.237 4.642 1.00 87.38 131 LEU A CA 1
ATOM 1060 C C . LEU A 1 131 ? -3.540 6.725 4.446 1.00 87.38 131 LEU A C 1
ATOM 1062 O O . LEU A 1 131 ? -2.980 6.564 3.362 1.00 87.38 131 LEU A O 1
ATOM 1066 N N . VAL A 1 132 ? -2.913 7.260 5.497 1.00 88.25 132 VAL A N 1
ATOM 1067 C CA . VAL A 1 132 ? -1.497 7.665 5.483 1.00 88.25 132 VAL A CA 1
ATOM 1068 C C . VAL A 1 132 ? -0.593 6.463 5.200 1.00 88.25 132 VAL A C 1
ATOM 1070 O O . VAL A 1 132 ? 0.247 6.528 4.304 1.00 88.25 132 VAL A O 1
ATOM 1073 N N . GLY A 1 133 ? -0.805 5.337 5.889 1.00 86.44 133 GLY A N 1
ATOM 1074 C CA . GLY A 1 133 ? -0.058 4.100 5.637 1.00 86.44 133 GLY A CA 1
ATOM 1075 C C . GLY A 1 133 ? -0.236 3.583 4.204 1.00 86.44 133 GLY A C 1
ATOM 1076 O O . GLY A 1 133 ? 0.742 3.242 3.540 1.00 86.44 133 GLY A O 1
ATOM 1077 N N . SER A 1 134 ? -1.466 3.619 3.680 1.00 85.94 134 SER A N 1
ATOM 1078 C CA . SER A 1 134 ? -1.762 3.247 2.288 1.00 85.94 134 SER A CA 1
ATOM 1079 C C . SER A 1 134 ? -1.079 4.182 1.284 1.00 85.94 134 SER A C 1
ATOM 1081 O O . SER A 1 134 ? -0.602 3.729 0.248 1.00 85.94 134 SER A O 1
ATOM 1083 N N . THR A 1 135 ? -0.975 5.474 1.605 1.00 86.12 135 THR A N 1
ATOM 1084 C CA . THR A 1 135 ? -0.302 6.479 0.767 1.00 86.12 135 THR A CA 1
ATOM 1085 C C . THR A 1 135 ? 1.203 6.235 0.705 1.00 86.12 135 THR A C 1
ATOM 1087 O O . THR A 1 135 ? 1.784 6.332 -0.375 1.00 86.12 135 THR A O 1
ATOM 1090 N N . PHE A 1 136 ? 1.839 5.841 1.815 1.00 85.38 136 PHE A N 1
ATOM 1091 C CA . PHE A 1 136 ? 3.234 5.395 1.785 1.00 85.38 136 PHE A CA 1
ATOM 1092 C C . PHE A 1 136 ? 3.404 4.184 0.867 1.00 85.38 136 PHE A C 1
ATOM 1094 O O . PHE A 1 136 ? 4.236 4.210 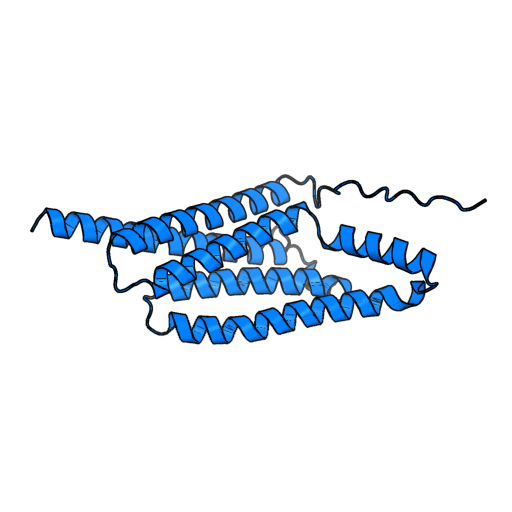-0.035 1.00 85.38 136 PHE A O 1
ATOM 1101 N N . VAL A 1 137 ? 2.565 3.156 1.006 1.00 85.81 137 VAL A N 1
ATOM 1102 C CA . VAL A 1 137 ? 2.638 1.981 0.126 1.00 85.81 137 VAL A CA 1
ATOM 1103 C C . VAL A 1 137 ? 2.443 2.352 -1.353 1.00 85.81 137 VAL A C 1
ATOM 1105 O O . VAL A 1 137 ? 3.180 1.870 -2.210 1.00 85.81 137 VAL A O 1
ATOM 1108 N N . LEU A 1 138 ? 1.504 3.247 -1.665 1.00 83.38 138 LEU A N 1
ATOM 1109 C CA . LEU A 1 138 ? 1.308 3.765 -3.02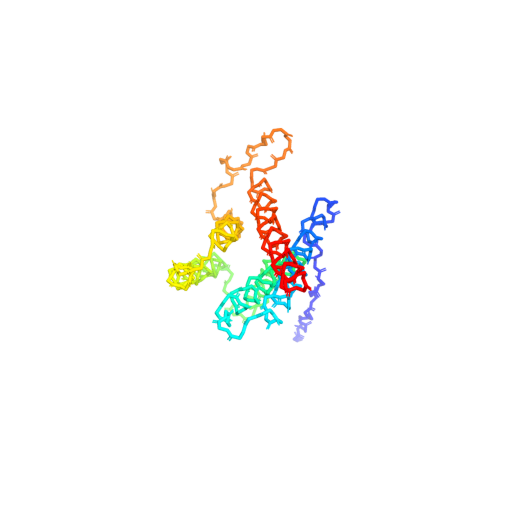3 1.00 83.38 138 LEU A CA 1
ATOM 1110 C C . LEU A 1 138 ? 2.548 4.504 -3.541 1.00 83.38 138 LEU A C 1
ATOM 1112 O O . LEU A 1 138 ? 2.970 4.279 -4.674 1.00 83.38 138 LEU A O 1
ATOM 1116 N N . GLY A 1 139 ? 3.162 5.341 -2.703 1.00 79.94 139 GLY A N 1
ATOM 1117 C CA . GLY A 1 139 ? 4.419 6.014 -3.014 1.00 79.94 139 GLY A CA 1
ATOM 1118 C C . GLY A 1 139 ? 5.533 5.022 -3.347 1.00 79.94 139 GLY A C 1
ATOM 1119 O O . GLY A 1 139 ? 6.235 5.209 -4.336 1.00 79.94 139 GLY A O 1
ATOM 1120 N N . TYR A 1 140 ? 5.645 3.923 -2.596 1.00 82.12 140 TYR A N 1
ATOM 1121 C CA . TYR A 1 140 ? 6.576 2.838 -2.913 1.00 82.12 140 TYR A CA 1
ATOM 1122 C C . TYR A 1 140 ? 6.311 2.232 -4.299 1.00 82.12 140 TYR A C 1
ATOM 1124 O O . TYR A 1 140 ? 7.246 2.100 -5.091 1.00 82.12 140 TYR A O 1
ATOM 1132 N N . VAL A 1 141 ? 5.055 1.895 -4.613 1.00 79.56 141 VAL A N 1
ATOM 1133 C CA . VAL A 1 141 ? 4.682 1.324 -5.920 1.00 79.56 141 VAL A CA 1
ATOM 1134 C C . VAL A 1 141 ? 5.063 2.276 -7.055 1.00 79.56 141 VAL A C 1
ATOM 1136 O O . VAL A 1 141 ? 5.643 1.840 -8.049 1.00 79.56 141 VAL A O 1
ATOM 1139 N N . LEU A 1 142 ? 4.811 3.578 -6.890 1.00 76.69 142 LEU A N 1
ATOM 1140 C CA . LEU A 1 142 ? 5.179 4.597 -7.874 1.00 76.69 142 LEU A CA 1
ATOM 1141 C C . LEU A 1 142 ? 6.693 4.760 -8.012 1.00 76.69 142 LEU A C 1
ATOM 1143 O O . LEU A 1 142 ? 7.183 4.828 -9.134 1.00 76.69 142 LEU A O 1
ATOM 1147 N N . ILE A 1 143 ? 7.442 4.772 -6.906 1.00 73.75 143 ILE A N 1
ATOM 1148 C CA . ILE A 1 143 ? 8.911 4.819 -6.935 1.00 73.75 143 ILE A CA 1
ATOM 1149 C C . ILE A 1 143 ? 9.456 3.587 -7.660 1.00 73.75 143 ILE A C 1
ATOM 1151 O O . ILE A 1 143 ? 10.322 3.726 -8.519 1.00 73.75 143 ILE A O 1
ATOM 1155 N N . ARG A 1 144 ? 8.929 2.390 -7.373 1.00 73.12 144 ARG A N 1
ATOM 1156 C CA . ARG A 1 144 ? 9.332 1.152 -8.054 1.00 73.12 144 ARG A CA 1
ATOM 1157 C C . ARG A 1 144 ? 9.054 1.229 -9.555 1.00 73.12 144 ARG A C 1
ATOM 1159 O O . ARG A 1 144 ? 9.914 0.855 -10.345 1.00 73.12 144 ARG A O 1
ATOM 1166 N N . ALA A 1 145 ? 7.891 1.746 -9.940 1.00 69.94 145 ALA A N 1
ATOM 1167 C CA . ALA A 1 145 ? 7.512 1.899 -11.338 1.00 69.94 145 ALA A CA 1
ATOM 1168 C C . ALA A 1 145 ? 8.374 2.965 -12.056 1.00 69.94 145 ALA A C 1
ATOM 1170 O O . ALA A 1 145 ? 8.838 2.735 -13.169 1.00 69.94 145 ALA A O 1
ATOM 1171 N N . ALA A 1 146 ? 8.657 4.099 -11.404 1.00 67.25 146 ALA A N 1
ATOM 1172 C CA . ALA A 1 146 ? 9.453 5.203 -11.948 1.00 67.25 146 ALA A CA 1
ATOM 1173 C C . ALA A 1 146 ? 10.969 4.929 -11.970 1.00 67.25 146 ALA A C 1
ATOM 1175 O O . ALA A 1 146 ? 11.679 5.458 -12.827 1.00 67.25 146 ALA A O 1
ATOM 1176 N N . SER A 1 147 ? 11.484 4.087 -11.066 1.00 62.59 147 SER A N 1
ATOM 1177 C CA . SER A 1 147 ? 12.913 3.745 -10.983 1.00 62.59 147 SER A CA 1
ATOM 1178 C C . SER A 1 147 ? 13.449 3.075 -12.257 1.00 62.59 147 SER A C 1
ATOM 1180 O O . SER A 1 147 ? 14.657 3.096 -12.482 1.00 62.59 147 SER A O 1
ATOM 1182 N N . PHE A 1 148 ? 12.574 2.561 -13.130 1.00 55.62 148 PHE A N 1
ATOM 1183 C CA . PHE A 1 148 ? 12.927 2.050 -14.463 1.00 55.62 148 PHE A CA 1
ATOM 1184 C C . PHE A 1 148 ? 13.499 3.120 -15.398 1.00 55.62 148 PHE A C 1
ATOM 1186 O O . PHE A 1 148 ? 14.184 2.787 -16.361 1.00 55.62 148 PHE A O 1
ATOM 1193 N N . HIS A 1 149 ? 13.254 4.401 -15.113 1.00 56.59 149 HIS A N 1
ATOM 1194 C CA . HIS A 1 149 ? 13.456 5.480 -16.073 1.00 56.59 149 HIS A CA 1
ATOM 1195 C C . HIS A 1 149 ? 14.669 6.401 -15.820 1.00 56.59 149 HIS A C 1
ATOM 1197 O O . HIS A 1 149 ? 14.749 7.408 -16.506 1.00 56.59 149 HIS A O 1
ATOM 1203 N N . HIS A 1 150 ? 15.633 6.034 -14.949 1.00 50.69 150 HIS A N 1
ATOM 1204 C CA . HIS A 1 150 ? 16.898 6.751 -14.582 1.00 50.69 150 HIS A CA 1
ATOM 1205 C C . HIS A 1 150 ? 16.994 7.356 -13.157 1.00 50.69 150 HIS A C 1
ATOM 1207 O O . HIS A 1 150 ? 17.982 8.016 -12.841 1.00 50.69 150 HIS A O 1
ATOM 1213 N N . LEU A 1 151 ? 16.064 7.101 -12.229 1.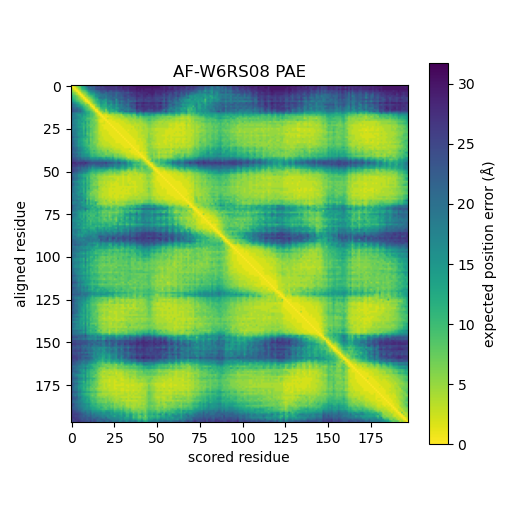00 49.94 151 LEU A N 1
ATOM 1214 C CA . LEU A 1 151 ? 16.150 7.644 -10.850 1.00 49.94 151 LEU A CA 1
ATOM 1215 C C . LEU A 1 151 ? 16.959 6.775 -9.860 1.00 49.94 151 LEU A C 1
ATOM 1217 O O . LEU A 1 151 ? 16.837 6.898 -8.642 1.00 49.94 151 LEU A O 1
ATOM 1221 N N . ASP A 1 152 ? 17.813 5.893 -10.375 1.00 53.59 152 ASP A N 1
ATOM 1222 C CA . ASP A 1 152 ? 18.396 4.765 -9.637 1.00 53.59 152 ASP A CA 1
ATOM 1223 C C . ASP A 1 152 ? 19.743 5.095 -8.947 1.00 53.59 152 ASP A C 1
ATOM 1225 O O . ASP A 1 152 ? 20.457 4.208 -8.483 1.00 53.59 152 ASP A O 1
ATOM 1229 N N . SER A 1 153 ? 20.140 6.373 -8.901 1.00 56.50 153 SER A N 1
ATOM 1230 C CA . SER A 1 153 ? 21.388 6.817 -8.251 1.00 56.50 153 SER A CA 1
ATOM 1231 C C . SER A 1 153 ? 21.154 7.278 -6.807 1.00 56.50 153 SER A C 1
ATOM 1233 O O . SER A 1 153 ? 21.833 6.825 -5.888 1.00 56.50 153 SER A O 1
ATOM 1235 N N . PHE A 1 154 ? 20.125 8.099 -6.569 1.00 54.91 154 PHE A N 1
ATOM 1236 C CA . PHE A 1 154 ? 19.885 8.696 -5.250 1.00 54.91 154 PHE A CA 1
ATOM 1237 C C . PHE A 1 154 ? 19.209 7.724 -4.260 1.00 54.91 154 PHE A C 1
ATOM 1239 O O . PHE A 1 154 ? 19.540 7.703 -3.076 1.00 54.91 154 PHE A O 1
ATOM 1246 N N . PHE A 1 155 ? 18.319 6.846 -4.742 1.00 51.00 155 PHE A N 1
ATOM 1247 C CA . PHE A 1 155 ? 17.589 5.871 -3.910 1.00 51.00 155 PHE A CA 1
ATOM 1248 C C . PHE A 1 155 ? 18.323 4.539 -3.680 1.00 51.00 155 PHE A C 1
ATOM 1250 O O . PHE A 1 155 ? 17.866 3.712 -2.885 1.00 51.00 155 PHE A O 1
ATOM 1257 N N . ARG A 1 156 ? 19.475 4.326 -4.333 1.00 51.16 156 ARG A N 1
ATOM 1258 C CA . ARG A 1 156 ? 20.322 3.133 -4.150 1.00 51.16 156 ARG A CA 1
ATOM 1259 C C . ARG A 1 156 ? 21.247 3.235 -2.932 1.00 51.16 156 ARG A C 1
ATOM 1261 O O . ARG A 1 156 ? 21.893 2.248 -2.573 1.00 51.16 156 ARG A O 1
ATOM 1268 N N . SER A 1 157 ? 21.285 4.396 -2.273 1.00 52.56 157 SER A N 1
ATOM 1269 C CA . SER A 1 157 ? 21.958 4.568 -0.986 1.00 52.56 157 SER A CA 1
ATOM 1270 C C . SER A 1 157 ? 21.357 3.617 0.046 1.00 52.56 157 SER A C 1
ATOM 1272 O O . SER A 1 157 ? 20.178 3.703 0.392 1.00 52.56 157 SER A O 1
ATOM 1274 N N . ARG A 1 158 ? 22.175 2.673 0.520 1.00 52.97 158 ARG A N 1
ATOM 1275 C CA . ARG A 1 158 ? 21.809 1.757 1.603 1.00 52.97 158 ARG A CA 1
ATOM 1276 C C . ARG A 1 158 ? 21.877 2.536 2.908 1.00 52.97 158 ARG A C 1
ATOM 1278 O O . ARG A 1 158 ? 22.966 2.895 3.344 1.00 52.97 158 ARG A O 1
ATOM 1285 N N . PHE A 1 159 ? 20.738 2.774 3.541 1.00 46.84 159 PHE A N 1
ATOM 1286 C CA . PHE A 1 159 ? 20.718 3.256 4.916 1.00 46.84 159 PHE A CA 1
ATOM 1287 C C . PHE A 1 159 ? 20.668 2.018 5.817 1.00 46.84 159 PHE A C 1
ATOM 1289 O O . PHE A 1 159 ? 19.747 1.212 5.705 1.00 46.84 159 PHE A O 1
ATOM 1296 N N . LEU A 1 160 ? 21.699 1.798 6.642 1.00 54.00 160 LEU A N 1
ATOM 1297 C CA . LEU A 1 160 ? 21.820 0.620 7.525 1.00 54.00 160 LEU A CA 1
ATOM 1298 C C . LEU A 1 160 ? 21.814 -0.750 6.802 1.00 54.00 160 LEU A C 1
ATOM 1300 O O . LEU A 1 160 ? 21.405 -1.758 7.368 1.00 54.00 160 LEU A O 1
ATOM 1304 N N . GLY A 1 161 ? 22.241 -0.809 5.535 1.00 58.03 161 GLY A N 1
ATOM 1305 C CA . GLY A 1 161 ? 22.214 -2.046 4.734 1.00 58.03 161 GLY A CA 1
ATOM 1306 C C . GLY A 1 161 ? 20.845 -2.388 4.126 1.00 58.03 161 GLY A C 1
ATOM 1307 O O . GLY A 1 161 ? 20.772 -3.265 3.265 1.00 58.03 161 GLY A O 1
ATOM 1308 N N . LEU A 1 162 ? 19.790 -1.648 4.487 1.00 58.81 162 LEU A N 1
ATOM 1309 C CA . LEU A 1 162 ? 18.450 -1.733 3.909 1.00 58.81 162 LEU A CA 1
ATOM 1310 C C . LEU A 1 162 ? 18.264 -0.648 2.840 1.00 58.81 162 LEU A C 1
ATOM 1312 O O . LEU A 1 162 ? 18.807 0.456 2.920 1.00 58.81 162 LEU A O 1
ATOM 1316 N N . LYS A 1 163 ? 17.509 -0.967 1.791 1.00 69.19 163 LYS A N 1
ATOM 1317 C CA . LYS A 1 163 ? 17.228 -0.020 0.706 1.00 69.19 163 LYS A CA 1
ATOM 1318 C C . LYS A 1 163 ? 16.095 0.922 1.142 1.00 69.19 163 LYS A C 1
ATOM 1320 O O . LYS A 1 163 ? 15.128 0.469 1.743 1.00 69.19 163 LYS A O 1
ATOM 1325 N N . TRP A 1 164 ? 16.164 2.216 0.830 1.00 68.56 164 TRP A N 1
ATOM 1326 C CA . TRP A 1 164 ? 15.164 3.203 1.288 1.00 68.56 164 TRP A CA 1
ATOM 1327 C C . TRP A 1 164 ? 13.717 2.845 0.936 1.00 68.56 164 TRP A C 1
ATOM 1329 O O . TRP A 1 164 ? 12.805 3.021 1.743 1.00 68.56 164 TRP A O 1
ATOM 1339 N N . TYR A 1 165 ? 13.511 2.278 -0.248 1.00 71.00 165 TYR A N 1
ATOM 1340 C CA . TYR A 1 165 ? 12.191 1.859 -0.704 1.00 71.00 165 TYR A CA 1
ATOM 1341 C C . TYR A 1 165 ? 11.591 0.720 0.141 1.00 71.00 165 TYR A C 1
ATOM 1343 O O . TYR A 1 165 ? 10.379 0.675 0.318 1.00 71.00 165 TYR A O 1
ATOM 1351 N N . TRP A 1 166 ? 12.428 -0.151 0.719 1.00 72.25 166 TRP A N 1
ATOM 1352 C CA . TRP A 1 166 ? 11.998 -1.213 1.637 1.00 72.25 166 TRP A CA 1
ATOM 1353 C C . TRP A 1 166 ? 11.432 -0.648 2.935 1.00 72.25 166 TRP A C 1
ATOM 1355 O O . TRP A 1 166 ? 10.410 -1.117 3.428 1.00 72.25 166 TRP A O 1
ATOM 1365 N N . ILE A 1 167 ? 12.102 0.364 3.489 1.00 80.31 167 ILE A N 1
ATOM 1366 C CA . ILE A 1 167 ? 11.679 1.010 4.735 1.00 80.31 167 ILE A CA 1
ATOM 1367 C C . ILE A 1 167 ? 10.309 1.656 4.533 1.00 80.31 167 ILE A C 1
ATOM 1369 O O . ILE A 1 167 ? 9.429 1.498 5.371 1.00 80.31 167 ILE A O 1
ATOM 1373 N N . LEU A 1 168 ? 10.114 2.329 3.399 1.00 81.69 168 LEU A N 1
ATOM 1374 C CA . LEU A 1 168 ? 8.864 3.007 3.070 1.00 81.69 168 LEU A CA 1
ATOM 1375 C C . LEU A 1 168 ? 7.702 2.016 2.866 1.00 81.69 168 LEU A C 1
ATOM 1377 O O . LEU A 1 168 ? 6.610 2.242 3.387 1.00 81.69 168 LEU A O 1
ATOM 1381 N N . GLU A 1 169 ? 7.951 0.894 2.181 1.00 84.69 169 GLU A N 1
ATOM 1382 C CA . GLU A 1 169 ? 6.978 -0.194 2.001 1.00 84.69 169 GLU A CA 1
ATOM 1383 C C . GLU A 1 169 ? 6.577 -0.813 3.350 1.00 84.69 169 GLU A C 1
ATOM 1385 O O . GLU A 1 169 ? 5.394 -0.844 3.697 1.00 84.69 169 GLU A O 1
ATOM 1390 N N . MET A 1 170 ? 7.555 -1.247 4.153 1.00 85.81 170 MET A N 1
ATOM 1391 C CA . MET A 1 170 ? 7.290 -1.887 5.444 1.00 85.81 170 MET A CA 1
ATOM 1392 C C . MET A 1 170 ? 6.637 -0.931 6.443 1.00 85.81 170 MET A C 1
ATOM 1394 O O . MET A 1 170 ? 5.690 -1.323 7.124 1.00 85.81 170 MET A O 1
ATOM 1398 N N . ALA A 1 171 ? 7.089 0.325 6.511 1.00 87.12 171 ALA A N 1
ATOM 1399 C CA . ALA A 1 171 ? 6.487 1.331 7.380 1.00 87.12 171 ALA A CA 1
ATOM 1400 C C . ALA A 1 171 ? 5.015 1.559 7.019 1.00 87.12 171 ALA A C 1
ATOM 1402 O O . ALA A 1 171 ? 4.162 1.547 7.905 1.00 87.12 171 ALA A O 1
ATOM 1403 N N . GLY A 1 172 ? 4.700 1.693 5.727 1.00 87.69 172 GLY A N 1
ATOM 1404 C CA . GLY A 1 172 ? 3.324 1.845 5.262 1.00 87.69 172 GLY A CA 1
ATOM 1405 C C . GLY A 1 172 ? 2.432 0.671 5.675 1.00 87.69 172 GLY A C 1
ATOM 1406 O O . GLY A 1 172 ? 1.356 0.889 6.233 1.00 87.69 172 GLY A O 1
ATOM 1407 N N . ILE A 1 173 ? 2.899 -0.570 5.486 1.00 88.31 173 ILE A N 1
ATOM 1408 C CA . ILE A 1 173 ? 2.134 -1.769 5.865 1.00 88.31 173 ILE A CA 1
ATOM 1409 C C . ILE A 1 173 ? 1.923 -1.846 7.382 1.00 88.31 173 ILE A C 1
ATOM 1411 O O . ILE A 1 173 ? 0.802 -2.084 7.834 1.00 88.31 173 ILE A O 1
ATOM 1415 N N . VAL A 1 174 ? 2.972 -1.605 8.173 1.00 90.12 174 VAL A N 1
ATOM 1416 C CA . VAL A 1 174 ? 2.895 -1.636 9.641 1.00 90.12 174 VAL A CA 1
ATOM 1417 C C . VAL A 1 174 ? 1.933 -0.569 10.162 1.00 90.12 174 VAL A C 1
ATOM 1419 O O . VAL A 1 174 ? 1.130 -0.861 11.044 1.00 90.12 174 VAL A O 1
ATOM 1422 N N . ILE A 1 175 ? 1.948 0.640 9.595 1.00 90.50 175 ILE A N 1
ATOM 1423 C CA . ILE A 1 175 ? 1.016 1.714 9.967 1.00 90.50 175 ILE A CA 1
ATOM 1424 C C . ILE A 1 175 ? -0.439 1.290 9.716 1.00 90.50 175 ILE A C 1
ATOM 1426 O O . ILE A 1 175 ? -1.287 1.478 10.591 1.00 90.50 175 ILE A O 1
ATOM 1430 N N . VAL A 1 176 ? -0.737 0.689 8.556 1.00 90.00 176 VAL A N 1
ATOM 1431 C CA . VAL A 1 176 ? -2.095 0.202 8.245 1.00 90.00 176 VAL A CA 1
ATOM 1432 C C . VAL A 1 176 ? -2.515 -0.916 9.195 1.00 90.00 176 VAL A C 1
ATOM 1434 O O . VAL A 1 176 ? -3.641 -0.901 9.690 1.00 90.00 176 VAL A O 1
ATOM 1437 N N . LEU A 1 177 ? -1.608 -1.847 9.492 1.00 90.31 177 LEU A N 1
ATOM 1438 C CA . LEU A 1 177 ? -1.870 -2.955 10.405 1.00 90.31 177 LEU A CA 1
ATOM 1439 C C . LEU A 1 177 ? -2.137 -2.449 11.831 1.00 90.31 177 LEU A C 1
ATOM 1441 O O . LEU A 1 177 ? -3.123 -2.826 12.451 1.00 90.31 177 LEU A O 1
ATOM 1445 N N . LEU A 1 178 ? -1.331 -1.522 12.349 1.00 89.94 178 LEU A N 1
ATOM 1446 C CA . LEU A 1 178 ? -1.578 -0.924 13.666 1.00 89.94 178 LEU A CA 1
ATOM 1447 C C . LEU A 1 178 ? -2.909 -0.163 13.709 1.00 89.94 178 LEU A C 1
ATOM 1449 O O . LEU A 1 178 ? -3.640 -0.239 14.699 1.00 89.94 178 LEU A O 1
ATOM 1453 N N . ALA A 1 179 ? -3.262 0.537 12.629 1.00 88.88 179 ALA A N 1
ATOM 1454 C CA . ALA A 1 179 ? -4.540 1.229 12.528 1.00 88.88 179 ALA A CA 1
ATOM 1455 C C . ALA A 1 179 ? -5.738 0.263 12.552 1.00 88.88 179 ALA A C 1
ATOM 1457 O O . ALA A 1 179 ? -6.734 0.541 13.232 1.00 88.88 179 ALA A O 1
ATOM 1458 N N . SER A 1 180 ? -5.652 -0.871 11.844 1.00 87.62 180 SER A N 1
ATOM 1459 C CA . SER A 1 180 ? -6.723 -1.876 11.799 1.00 87.62 180 SER A CA 1
ATOM 1460 C C . SER A 1 180 ? -6.903 -2.576 13.144 1.00 87.62 180 SER A C 1
ATOM 1462 O O . SER A 1 180 ? -8.042 -2.734 13.595 1.00 87.62 180 SER A O 1
ATOM 1464 N N . GLU A 1 181 ? -5.803 -2.932 13.809 1.00 88.56 181 GLU A N 1
ATOM 1465 C CA . GLU A 1 181 ? -5.792 -3.513 15.154 1.00 88.56 181 GLU A CA 1
ATOM 1466 C C . GLU A 1 181 ? -6.386 -2.551 16.189 1.00 88.56 181 GLU A C 1
ATOM 1468 O O . GLU A 1 181 ? -7.270 -2.923 16.964 1.00 88.56 181 GLU A O 1
ATOM 1473 N N . TRP A 1 182 ? -5.982 -1.276 16.157 1.00 87.31 182 TRP A N 1
ATOM 1474 C CA . TRP A 1 182 ? -6.487 -0.270 17.090 1.00 87.31 182 TRP A CA 1
ATOM 1475 C C . TRP A 1 182 ? -7.991 -0.028 16.921 1.00 87.31 182 TRP A C 1
ATOM 1477 O O . TRP A 1 182 ? -8.730 0.059 17.909 1.00 87.31 182 TRP A O 1
ATOM 1487 N N . ARG A 1 183 ? -8.484 0.037 15.675 1.00 85.44 183 ARG A N 1
ATOM 1488 C CA . ARG A 1 183 ? -9.927 0.150 15.414 1.00 85.44 183 ARG A CA 1
ATOM 1489 C C . ARG A 1 183 ? -10.669 -1.073 15.947 1.00 85.44 183 ARG A C 1
ATOM 1491 O O . ARG A 1 183 ? -11.703 -0.902 16.590 1.00 85.44 183 ARG A O 1
ATOM 1498 N N . ARG A 1 184 ? -10.135 -2.281 15.742 1.00 83.75 184 ARG A N 1
ATOM 1499 C CA . ARG A 1 184 ? -10.746 -3.522 16.233 1.00 83.75 184 ARG A CA 1
ATOM 1500 C C . ARG A 1 184 ? -10.808 -3.577 17.759 1.00 83.75 184 ARG A C 1
ATOM 1502 O O . ARG A 1 184 ? -11.867 -3.884 18.298 1.00 83.75 184 ARG A O 1
ATOM 1509 N N . ALA A 1 185 ? -9.731 -3.207 18.451 1.00 84.62 185 ALA A N 1
ATOM 1510 C CA . ALA A 1 185 ? -9.699 -3.157 19.912 1.00 84.62 185 ALA A CA 1
ATOM 1511 C C . ALA A 1 185 ? -10.763 -2.202 20.483 1.00 84.62 185 ALA A C 1
ATOM 1513 O O . ALA A 1 185 ? -11.490 -2.571 21.406 1.00 84.62 185 ALA A O 1
ATOM 1514 N N . LYS A 1 186 ? -10.928 -1.008 19.889 1.00 83.38 186 LYS A N 1
ATOM 1515 C CA . LYS A 1 186 ? -11.984 -0.063 20.299 1.00 83.38 186 LYS A CA 1
ATOM 1516 C C . LYS A 1 186 ? -13.393 -0.619 20.091 1.00 83.38 186 LYS A C 1
ATOM 1518 O O . LYS A 1 186 ? -14.246 -0.433 20.955 1.00 83.38 186 LYS A O 1
ATOM 1523 N N . VAL A 1 187 ? -13.638 -1.299 18.970 1.00 80.69 187 VAL A N 1
ATOM 1524 C CA . VAL A 1 187 ? -14.936 -1.937 18.687 1.00 80.69 187 VAL A CA 1
ATOM 1525 C C . VAL A 1 187 ? -15.254 -3.004 19.738 1.00 80.69 187 VAL A C 1
ATOM 1527 O O . VAL A 1 187 ? -16.354 -3.020 20.284 1.00 80.69 187 VAL A O 1
ATOM 1530 N N . VAL A 1 188 ? -14.281 -3.854 20.085 1.00 81.25 188 VAL A N 1
ATOM 1531 C CA . VAL A 1 188 ? -14.450 -4.896 21.113 1.00 81.25 188 VAL A CA 1
ATOM 1532 C C . VAL A 1 188 ? -14.744 -4.288 22.489 1.00 81.25 188 VAL A C 1
ATOM 1534 O O . VAL A 1 188 ? -15.672 -4.734 23.161 1.00 81.25 188 VAL A O 1
ATOM 1537 N N . GLN A 1 189 ? -14.023 -3.234 22.887 1.00 81.44 189 GLN A N 1
ATOM 1538 C CA . GLN A 1 189 ? -14.275 -2.531 24.153 1.00 81.44 189 GLN A CA 1
ATOM 1539 C C . GLN A 1 189 ? -15.687 -1.935 24.223 1.00 81.44 189 GLN A C 1
ATOM 1541 O O . GLN A 1 189 ? -16.362 -2.055 25.243 1.00 81.44 189 GLN A O 1
ATOM 1546 N N . GLN A 1 190 ? -16.165 -1.331 23.134 1.00 78.00 190 GLN A N 1
ATOM 1547 C CA . GLN A 1 190 ? -17.515 -0.768 23.073 1.00 78.00 190 GLN A CA 1
ATOM 1548 C C . GLN A 1 190 ? -18.613 -1.840 23.139 1.00 78.00 190 GLN A C 1
ATOM 1550 O O . GLN A 1 190 ? -19.674 -1.584 23.702 1.00 78.00 190 GLN A O 1
ATOM 1555 N N . ILE A 1 191 ? -18.378 -3.031 22.576 1.00 74.69 191 ILE A N 1
ATOM 1556 C CA . ILE A 1 191 ? -19.305 -4.166 22.701 1.00 74.69 191 ILE A CA 1
ATOM 1557 C C . ILE A 1 191 ? -19.358 -4.643 24.158 1.00 74.69 191 ILE A C 1
ATOM 1559 O O . ILE A 1 191 ? -20.450 -4.790 24.696 1.00 74.69 191 ILE A O 1
ATOM 1563 N N . GLY A 1 192 ? -18.204 -4.818 24.813 1.00 73.94 192 GLY A N 1
ATOM 1564 C CA . GLY A 1 192 ? -18.145 -5.214 26.226 1.00 73.94 192 GLY A CA 1
ATOM 1565 C C . GLY A 1 192 ? -18.845 -4.220 27.157 1.00 73.94 192 GLY A C 1
ATOM 1566 O O . GLY A 1 192 ? -19.585 -4.628 28.046 1.00 73.94 192 GLY A O 1
ATOM 1567 N N . GLY A 1 193 ? -18.693 -2.917 26.899 1.00 70.38 193 GLY A N 1
ATOM 1568 C CA . GLY A 1 193 ? -19.370 -1.868 27.666 1.00 70.38 193 GLY A CA 1
ATOM 1569 C C . GLY A 1 193 ? -20.899 -1.878 27.548 1.00 70.38 193 GLY A C 1
ATOM 1570 O O . GLY A 1 193 ? -21.563 -1.563 28.525 1.00 70.38 193 GLY A O 1
ATOM 1571 N N . ARG A 1 194 ? -21.466 -2.278 26.396 1.00 66.69 194 ARG A N 1
ATOM 1572 C CA . ARG A 1 194 ? -22.929 -2.404 26.211 1.00 66.69 194 ARG A CA 1
ATOM 1573 C C . ARG A 1 194 ? -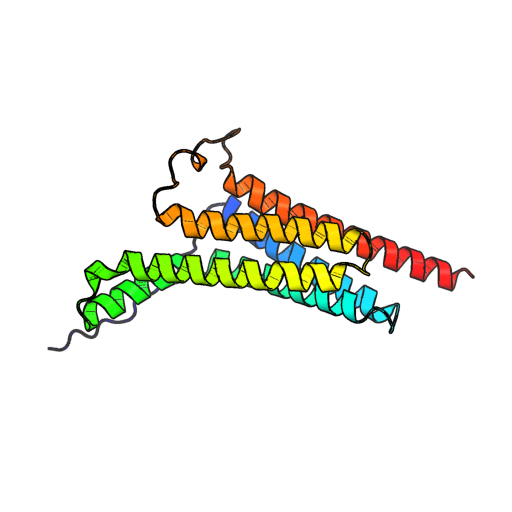23.536 -3.630 26.895 1.00 66.69 194 ARG A C 1
ATOM 1575 O O . ARG A 1 194 ? -24.733 -3.645 27.124 1.00 66.69 194 ARG A O 1
ATOM 1582 N N . VAL A 1 195 ? -22.747 -4.677 27.138 1.00 69.00 195 VAL A N 1
ATOM 1583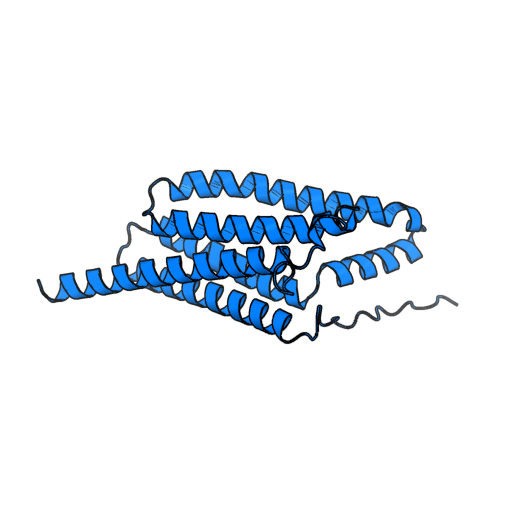 C CA . VAL A 1 195 ? -23.221 -5.902 27.811 1.00 69.00 195 VAL A CA 1
ATOM 1584 C C . VAL A 1 195 ? -23.193 -5.742 29.335 1.00 69.00 195 VAL A C 1
ATOM 1586 O O . VAL A 1 195 ? -23.936 -6.420 30.035 1.00 69.00 195 VAL A O 1
ATOM 1589 N N . ALA A 1 196 ? -22.340 -4.852 29.848 1.00 66.44 196 ALA A N 1
ATOM 1590 C CA . ALA A 1 196 ? -22.194 -4.580 31.278 1.00 66.44 196 ALA A CA 1
ATOM 1591 C C . ALA A 1 196 ? -23.155 -3.500 31.823 1.00 66.44 196 ALA A C 1
ATOM 1593 O O . ALA A 1 196 ? -23.187 -3.295 33.035 1.00 66.44 196 ALA A O 1
ATOM 1594 N N . SER A 1 197 ? -23.888 -2.801 30.947 1.00 56.84 197 SER A N 1
ATOM 1595 C CA . SER A 1 197 ? -24.896 -1.777 31.272 1.00 56.84 197 SER A CA 1
ATOM 1596 C C . SER A 1 197 ? -26.308 -2.328 31.155 1.00 56.84 197 SER A C 1
ATOM 1598 O O . SER A 1 197 ? -27.126 -2.039 32.050 1.00 56.84 197 SER A O 1
#

Organism: NCBI:txid348824

Sequence (197 aa):
MVDNYEFSWHPGIGDPTIAGWVTVALYLLASVSCWMTMGCVRRQNWNDKSDAHIWRIISVFFFILGINKQLDLQSGMTELGRMLAYSEGWYERRQAVQIYFVVSVAAVCLAIIPAFIYWVRTSPIQMWIALVGSTFVLGYVLIRAASFHHLDSFFRSRFLGLKWYWILEMAGIVIVLLASEWRRAKVVQQIGGRVAS

Radius of gyration: 20.48 Å; Cα contacts (8 Å, |Δi|>4): 164; chains: 1; bounding box: 48×36×73 Å

pLDDT: mean 73.38, std 13.18, range [41.06, 90.5]

Secondary structure (DSSP, 8-state):
-------------S--SHHHHHHHHHHHHHHHHHHHHHHHHHHH-TT-HHHHHHHHHHHHHHHHHHHHHHTTHHHHHHHHHHHHHHHH--GGGHHHHHHHHHHHHHHHHHHHHHHHHHHHTTS-HHHHHHHHHHHHHHHHHHHHHHGGGS-TTTTT-EETTEEHHHHHHHHHHHHHHHHHHHHHHHHHHHHHHHH--

Mean predicted aligned error: 10.58 Å

Foldseek 3Di:
DPPPPPLPDDQDQLDPDPLLVVLLVLLQLLLVLLQVLLVLVVVQDVVVPLVSVLSNVLSVVSNVVSVCSRSVVVVVVVSVVVVVCVVPVPPVCPVVVLVVVLVVLVVVVVVVLVVLCVSCVVPDVLSVLLSVLVVLLSVLVSCVSCVVPPPCPPQVDQDVPHGPSSCSSVSSSVSSSVSSVVSSVVSVVVVVVVVVD

Solvent-accessible surface area (backbone atoms only — not comparable to full-atom values): 10660 Å² total; per-residue (Å²): 131,83,80,79,79,70,83,81,77,65,90,53,68,61,53,94,44,72,64,55,52,51,53,33,50,48,25,46,52,34,16,51,44,20,44,52,29,22,55,53,50,53,73,75,38,87,85,49,53,66,59,27,51,52,29,44,52,52,15,52,50,33,40,51,49,30,49,41,55,48,57,23,56,65,61,53,49,53,50,52,49,50,54,54,20,71,76,67,70,46,68,87,48,58,62,55,55,53,50,53,50,42,52,50,53,52,51,51,50,64,59,47,52,60,56,49,50,68,63,45,71,85,51,61,71,44,54,55,42,28,49,53,12,50,49,36,35,50,49,33,55,50,49,62,55,50,42,77,78,74,60,62,69,78,58,63,51,57,59,94,82,40,48,53,59,55,54,41,35,52,50,11,47,51,40,28,35,53,22,30,52,53,51,39,54,52,53,54,52,54,52,55,56,64,74,77,106